Protein AF-A0A5N5DJD6-F1 (afdb_monomer_lite)

Sequence (340 aa):
MPELGHIVDSFKDPPRSSLAEVLKQRIPKPGERWTKRELQPRLESATAEGLSPGECRIIQYRTLLADLVQYNHTVKATDQPASGGMAEEDDKRWLLASLSDRWIRKLETTAGQELQRQKEDDAKEQHRRIMSGQLWSEAEWEMIRAKNHKIERAANKKMWQECKVMTLEDWKKLSGFDYTNKIQDLLDLQAFHDIQKAELNARTDTVQALVSEATCRTESLAEAANSRLDVLENQTETTESLLDLSEESMLRVHTRVRRLMATDVKDESARDEEMRRRLQHPKALDYMFEGKTELEAARAVVNSTRRFVENIEEDLEKMIVATVDTISALKDARLALDFQ

Foldseek 3Di:
DDPPPPPPPPPPDDPPDDLVNVLVVPDDDPPDDDDPVRLVVVLVVLVDDDDDDDDSVVVSVSVVVSSVVVVVVNVVVVPDDDPDPPPPVVVVVVVVVVVVVLVVLLCVDPLNVVLVVVVVVVVVVCVVCVVVVNDDDPVRVVVVVVVNVVSVVVSVVRSVVRSVVVVVVVVVVVVPDDCVVVVVVVVVVVVVVVVVVVVVVVVVVVLVVLVVVLVVLVVVLVVVVVVVVVVVVVVVVVLVVLVVLLVVLVVLLVVLVCQLQVVVDPDPVVSVVVNVVCCPPPCNVVSVVSNVVSVVSSVVSVVVVVVVVVVNVVVVVVSVVSVVVSVVSVVVSVVVVVVD

Structure (mmCIF, N/CA/C/O backbone):
data_AF-A0A5N5DJD6-F1
#
_entry.id   AF-A0A5N5DJD6-F1
#
loop_
_atom_site.group_PDB
_atom_site.id
_atom_site.type_symbol
_atom_site.label_atom_id
_atom_site.label_alt_id
_atom_site.label_comp_id
_atom_site.label_asym_id
_atom_site.label_entity_id
_atom_site.label_seq_id
_atom_site.pdbx_PDB_ins_code
_atom_site.Cartn_x
_atom_site.Cartn_y
_atom_site.Cartn_z
_atom_site.occupancy
_atom_site.B_iso_or_equiv
_atom_site.auth_seq_id
_atom_site.auth_comp_id
_atom_site.auth_asym_id
_atom_site.auth_atom_id
_atom_site.pdbx_PDB_model_num
ATOM 1 N N . MET A 1 1 ? 30.660 -6.739 8.581 1.00 35.28 1 MET A N 1
ATOM 2 C CA . MET A 1 1 ? 29.648 -6.221 9.517 1.00 35.28 1 MET A CA 1
ATOM 3 C C . MET A 1 1 ? 29.235 -7.336 10.469 1.00 35.28 1 MET A C 1
ATOM 5 O O . MET A 1 1 ? 28.430 -8.172 10.080 1.00 35.28 1 MET A O 1
ATOM 9 N N . PRO A 1 2 ? 29.854 -7.434 11.654 1.00 34.19 2 PRO A N 1
ATOM 10 C CA . PRO A 1 2 ? 29.261 -8.113 12.800 1.00 34.19 2 PRO A CA 1
ATOM 11 C C . PRO A 1 2 ? 28.318 -7.135 13.534 1.00 34.19 2 PRO A C 1
ATOM 13 O O . PRO A 1 2 ? 28.353 -5.948 13.237 1.00 34.19 2 PRO A O 1
ATOM 16 N N . GLU A 1 3 ? 27.530 -7.630 14.492 1.00 32.84 3 GLU A N 1
ATOM 17 C CA . GLU A 1 3 ? 26.557 -6.902 15.346 1.00 32.84 3 GLU A CA 1
ATOM 18 C C . GLU A 1 3 ? 25.068 -7.030 14.968 1.00 32.84 3 GLU A C 1
ATOM 20 O O . GLU A 1 3 ? 24.322 -6.064 14.895 1.00 32.84 3 GLU A O 1
ATOM 25 N N . LEU A 1 4 ? 24.596 -8.275 14.844 1.00 37.28 4 LEU A N 1
ATOM 26 C CA . LEU A 1 4 ? 23.186 -8.636 15.094 1.00 37.28 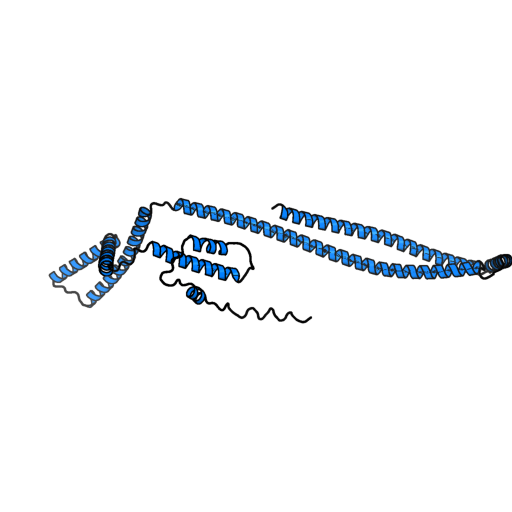4 LEU A CA 1
ATOM 27 C C . LEU A 1 4 ? 23.042 -9.664 16.239 1.00 37.28 4 LEU A C 1
ATOM 29 O O . LEU A 1 4 ? 22.026 -10.338 16.366 1.00 37.28 4 LEU A O 1
ATOM 33 N N . GLY A 1 5 ? 24.060 -9.781 17.100 1.00 31.55 5 GLY A N 1
ATOM 34 C CA . GLY A 1 5 ? 24.090 -10.737 18.217 1.00 31.55 5 GLY A CA 1
ATOM 35 C C . GLY A 1 5 ? 23.517 -10.233 19.548 1.00 31.55 5 GLY A C 1
ATOM 36 O O . GLY A 1 5 ? 23.412 -11.020 20.479 1.00 31.55 5 GLY A O 1
ATOM 37 N N . HIS A 1 6 ? 23.141 -8.954 19.673 1.00 32.72 6 HIS A N 1
ATOM 38 C CA . HIS A 1 6 ? 22.817 -8.351 20.979 1.00 32.72 6 HIS A CA 1
ATOM 39 C C . HIS A 1 6 ? 21.324 -8.247 21.333 1.00 32.72 6 HIS A C 1
ATOM 41 O O . HIS A 1 6 ? 21.006 -7.785 22.424 1.00 32.72 6 HIS A O 1
ATOM 47 N N . ILE A 1 7 ? 20.401 -8.696 20.476 1.00 37.56 7 ILE A N 1
ATOM 48 C CA . ILE A 1 7 ? 18.952 -8.496 20.710 1.00 37.56 7 ILE A CA 1
ATOM 49 C C . ILE A 1 7 ? 18.265 -9.729 21.332 1.00 37.56 7 ILE A C 1
ATOM 51 O O . ILE A 1 7 ? 17.160 -9.626 21.857 1.00 37.56 7 ILE A O 1
ATOM 55 N N . VAL A 1 8 ? 18.915 -10.897 21.358 1.00 36.03 8 VAL A N 1
ATOM 56 C CA . VAL A 1 8 ? 18.271 -12.136 21.844 1.00 36.03 8 VAL A CA 1
ATOM 57 C C . VAL A 1 8 ? 18.483 -12.389 23.348 1.00 36.03 8 VAL A C 1
ATOM 59 O O . VAL A 1 8 ? 17.703 -13.121 23.953 1.00 36.03 8 VAL A O 1
ATOM 62 N N . ASP A 1 9 ? 19.442 -11.721 23.996 1.00 30.42 9 ASP A N 1
ATOM 63 C CA . ASP A 1 9 ? 19.705 -11.903 25.436 1.00 30.42 9 ASP A CA 1
ATOM 64 C C . ASP A 1 9 ? 18.982 -10.900 26.357 1.00 30.42 9 ASP A C 1
ATOM 66 O O . ASP A 1 9 ? 19.016 -11.045 27.578 1.00 30.42 9 ASP A O 1
ATOM 70 N N . SER A 1 10 ? 18.255 -9.916 25.815 1.00 34.31 10 SER A N 1
ATOM 71 C CA . SER A 1 10 ? 17.593 -8.871 26.619 1.00 34.31 10 SER A CA 1
ATOM 72 C C . SER A 1 10 ? 16.272 -9.302 27.278 1.00 34.31 10 SER A C 1
ATOM 74 O O . SER A 1 10 ? 15.720 -8.548 28.072 1.00 34.31 10 SER A O 1
ATOM 76 N N . PHE A 1 11 ? 15.753 -10.501 26.987 1.00 34.94 11 PHE A N 1
ATOM 77 C CA . PHE A 1 11 ? 14.439 -10.964 27.470 1.00 34.94 11 PHE A CA 1
ATOM 78 C C . PHE A 1 11 ? 14.486 -11.943 28.657 1.00 34.94 11 PHE A C 1
ATOM 80 O O . PHE A 1 11 ? 13.460 -12.529 29.007 1.00 34.94 11 PHE A O 1
ATOM 87 N N . LYS A 1 12 ? 15.648 -12.147 29.294 1.00 33.59 12 LYS A N 1
ATOM 88 C CA . LYS A 1 12 ? 15.784 -13.107 30.409 1.00 33.59 12 LYS A CA 1
ATOM 89 C C . LYS A 1 12 ? 15.805 -12.516 31.816 1.00 33.59 12 LYS A C 1
ATOM 91 O O . LYS A 1 12 ? 15.782 -13.296 32.765 1.00 33.59 12 LYS A O 1
ATOM 96 N N . ASP A 1 13 ? 15.750 -11.198 31.972 1.00 35.97 13 ASP A N 1
ATOM 97 C CA . ASP A 1 13 ? 15.653 -10.591 33.298 1.00 35.97 13 ASP A CA 1
ATOM 98 C C . ASP A 1 13 ? 14.222 -10.093 33.572 1.00 35.97 13 ASP A C 1
ATOM 100 O O . ASP A 1 13 ? 13.772 -9.135 32.943 1.00 35.97 13 ASP A O 1
ATOM 104 N N . PRO A 1 14 ? 13.469 -10.704 34.511 1.00 41.03 14 PRO A N 1
ATOM 105 C CA . PRO A 1 14 ? 12.225 -10.111 34.983 1.00 41.03 14 PRO A CA 1
ATOM 106 C C . PRO A 1 14 ? 12.526 -8.763 35.665 1.00 41.03 14 PRO A C 1
ATOM 108 O O . PRO A 1 14 ? 13.571 -8.622 36.310 1.00 41.03 14 PRO A O 1
ATOM 111 N N . PRO A 1 15 ? 11.619 -7.768 35.587 1.00 45.12 15 PRO A N 1
ATOM 112 C CA . PRO A 1 15 ? 11.834 -6.480 36.234 1.00 45.12 15 PRO A CA 1
ATOM 113 C C . PRO A 1 15 ? 12.025 -6.697 37.740 1.00 45.12 15 PRO A C 1
ATOM 115 O O . PRO A 1 15 ? 11.137 -7.199 38.429 1.00 45.12 15 PRO A O 1
ATOM 118 N N . ARG A 1 16 ? 13.211 -6.323 38.236 1.00 45.69 16 ARG A N 1
ATOM 119 C CA . ARG A 1 16 ? 13.727 -6.561 39.599 1.00 45.69 16 ARG A CA 1
ATOM 120 C C . ARG A 1 16 ? 12.981 -5.836 40.730 1.00 45.69 16 ARG A C 1
ATOM 122 O O . ARG A 1 16 ? 13.518 -5.726 41.824 1.00 45.69 16 ARG A O 1
ATOM 129 N N . SER A 1 17 ? 11.770 -5.337 40.508 1.00 47.47 17 SER A N 1
ATOM 130 C CA . SER A 1 17 ? 10.952 -4.761 41.575 1.00 47.47 17 SER A CA 1
ATOM 131 C C . SER A 1 17 ? 9.607 -5.470 41.645 1.00 47.47 17 SER A C 1
ATOM 133 O O . SER A 1 17 ? 8.708 -5.304 40.814 1.00 47.47 17 SER A O 1
ATOM 135 N N . SER A 1 18 ? 9.471 -6.308 42.670 1.00 48.09 18 SER A N 1
ATOM 136 C CA . SER A 1 18 ? 8.186 -6.914 43.000 1.00 48.09 18 SER A CA 1
ATOM 137 C C . SER A 1 18 ? 7.188 -5.808 43.376 1.00 48.09 18 SER A C 1
ATOM 139 O O . SER A 1 18 ? 7.557 -4.798 43.975 1.00 48.09 18 SER A O 1
ATOM 141 N N . LEU A 1 19 ? 5.898 -5.988 43.062 1.00 43.69 19 LEU A N 1
ATOM 142 C CA . LEU A 1 19 ? 4.824 -5.068 43.485 1.00 43.69 19 LEU A CA 1
ATOM 143 C C . LEU A 1 19 ? 4.910 -4.762 44.996 1.00 43.69 19 LEU A C 1
ATOM 145 O O . LEU A 1 19 ? 4.648 -3.646 45.435 1.00 43.69 19 LEU A O 1
ATOM 149 N N . ALA A 1 20 ? 5.343 -5.751 45.779 1.00 46.62 20 ALA A N 1
ATOM 150 C CA . ALA A 1 20 ? 5.558 -5.640 47.212 1.00 46.62 20 ALA A CA 1
ATOM 151 C C . ALA A 1 20 ? 6.674 -4.648 47.598 1.00 46.62 20 ALA A C 1
ATOM 153 O O . ALA A 1 20 ? 6.562 -3.999 48.634 1.00 46.62 20 ALA A O 1
ATOM 154 N N . GLU A 1 21 ? 7.730 -4.493 46.797 1.00 48.91 21 GLU A N 1
ATOM 155 C CA . GLU A 1 21 ? 8.816 -3.532 47.057 1.00 48.91 21 GLU A CA 1
ATOM 156 C C . GLU A 1 21 ? 8.424 -2.099 46.707 1.00 48.91 21 GLU A C 1
ATOM 158 O O . GLU A 1 21 ? 8.717 -1.185 47.478 1.00 48.91 21 GLU A O 1
ATOM 163 N N . VAL A 1 22 ? 7.699 -1.904 45.601 1.00 50.16 22 VAL A N 1
ATOM 164 C CA . VAL A 1 22 ? 7.165 -0.585 45.218 1.00 50.16 22 VAL A CA 1
ATOM 165 C C . VAL A 1 22 ? 6.157 -0.094 46.258 1.00 50.16 22 VAL A C 1
ATOM 167 O O . VAL A 1 22 ? 6.205 1.066 46.666 1.00 50.16 22 VAL A O 1
ATOM 170 N N . LEU A 1 23 ? 5.296 -0.993 46.752 1.00 44.34 23 LEU A N 1
ATOM 171 C CA . LEU A 1 23 ? 4.365 -0.687 47.836 1.00 44.34 23 LEU A CA 1
ATOM 172 C C . LEU A 1 23 ? 5.108 -0.361 49.135 1.00 44.34 23 LEU A C 1
ATOM 174 O O . LEU A 1 23 ? 4.775 0.637 49.759 1.00 44.34 23 LEU A O 1
ATOM 178 N N . LYS A 1 24 ? 6.149 -1.122 49.510 1.00 52.72 24 LYS A N 1
ATOM 179 C CA . LYS A 1 24 ? 6.947 -0.882 50.731 1.00 52.72 24 LYS A CA 1
ATOM 180 C C . LYS A 1 24 ? 7.684 0.459 50.743 1.00 52.72 24 LYS A C 1
ATOM 182 O O . LYS A 1 24 ? 7.787 1.063 51.805 1.00 52.72 24 LYS A O 1
ATOM 187 N N . GLN A 1 25 ? 8.188 0.928 49.601 1.00 51.72 25 GLN A N 1
ATOM 188 C CA . GLN A 1 25 ? 8.908 2.208 49.515 1.00 51.72 25 GLN A CA 1
ATOM 189 C C . GLN A 1 25 ? 7.990 3.436 49.582 1.00 51.72 25 GLN A C 1
ATOM 191 O O . GLN A 1 25 ? 8.471 4.534 49.855 1.00 51.72 25 GLN A O 1
ATOM 196 N N . ARG A 1 26 ? 6.686 3.267 49.330 1.00 47.81 26 ARG A N 1
ATOM 197 C CA . ARG A 1 26 ? 5.706 4.363 49.273 1.00 47.81 26 ARG A CA 1
ATOM 198 C C . ARG A 1 26 ? 4.619 4.292 50.349 1.00 47.81 26 ARG A C 1
ATOM 200 O O . ARG A 1 26 ? 3.708 5.117 50.329 1.00 47.81 26 ARG A O 1
ATOM 207 N N . ILE A 1 27 ? 4.725 3.362 51.308 1.00 44.12 27 ILE A N 1
ATOM 208 C CA . ILE A 1 27 ? 3.881 3.374 52.512 1.00 44.12 27 ILE A CA 1
ATOM 209 C C . ILE A 1 27 ? 4.168 4.686 53.257 1.00 44.12 27 ILE A C 1
ATOM 211 O O . ILE A 1 27 ? 5.317 4.905 53.650 1.00 44.12 27 ILE A O 1
ATOM 215 N N . PRO A 1 28 ? 3.171 5.563 53.457 1.00 39.91 28 PRO A N 1
ATOM 216 C CA . PRO A 1 28 ? 3.385 6.795 54.196 1.00 39.91 28 PRO A CA 1
ATOM 217 C C . PRO A 1 28 ? 3.788 6.456 55.631 1.00 39.91 28 PRO A C 1
ATOM 219 O O . PRO A 1 28 ? 3.229 5.544 56.253 1.00 39.91 28 PRO A O 1
ATOM 222 N N . LYS A 1 29 ? 4.761 7.191 56.177 1.00 48.03 29 LYS A N 1
ATOM 223 C CA . LYS A 1 29 ? 5.051 7.090 57.610 1.00 48.03 29 LYS A CA 1
ATOM 224 C C . LYS A 1 29 ? 3.814 7.565 58.386 1.00 48.03 29 LYS A C 1
ATOM 226 O O . LYS A 1 29 ? 3.134 8.487 57.924 1.00 48.03 29 LYS A O 1
ATOM 231 N N . PRO A 1 30 ? 3.500 6.969 59.552 1.00 35.75 30 PRO A N 1
ATOM 232 C CA . PRO A 1 30 ? 2.353 7.390 60.350 1.00 35.75 30 PRO A CA 1
ATOM 233 C C . PRO A 1 30 ? 2.409 8.905 60.610 1.00 35.75 30 PRO A C 1
ATOM 235 O O . PRO A 1 30 ? 3.338 9.379 61.259 1.00 35.75 30 PRO A O 1
ATOM 238 N N . GLY A 1 31 ? 1.446 9.662 60.069 1.00 43.28 31 GLY A N 1
ATOM 239 C CA . GLY A 1 31 ? 1.336 11.117 60.252 1.00 43.28 31 GLY A CA 1
ATOM 240 C C . GLY A 1 31 ? 1.534 11.990 59.004 1.00 43.28 31 GLY A C 1
ATOM 241 O O . GLY A 1 31 ? 1.206 13.173 59.064 1.00 43.28 31 GLY A O 1
ATOM 242 N N . GLU A 1 32 ? 1.991 11.456 57.866 1.00 44.84 32 GLU A N 1
ATOM 243 C CA . GLU A 1 32 ? 2.077 12.238 56.620 1.00 44.84 32 GLU A CA 1
ATOM 244 C C . GLU A 1 32 ? 0.693 12.420 55.975 1.00 44.84 32 GLU A C 1
ATOM 246 O O . GLU A 1 32 ? 0.102 11.486 55.432 1.00 44.84 32 GLU A O 1
ATOM 251 N N . ARG A 1 33 ? 0.165 13.649 56.032 1.00 46.72 33 ARG A N 1
ATOM 252 C CA . ARG A 1 33 ? -1.071 14.054 55.349 1.00 46.72 33 ARG A CA 1
ATOM 253 C C . ARG A 1 33 ? -0.722 14.690 54.012 1.00 46.72 33 ARG A C 1
ATOM 255 O O . ARG A 1 33 ? -0.068 15.723 53.985 1.00 46.72 33 ARG A O 1
ATOM 262 N N . TRP A 1 34 ? -1.202 14.091 52.931 1.00 44.91 34 TRP A N 1
ATOM 263 C CA . TRP A 1 34 ? -1.074 14.642 51.587 1.00 44.91 34 TRP A CA 1
ATOM 264 C C . TRP A 1 34 ? -2.354 15.406 51.260 1.00 44.91 34 TRP A C 1
ATOM 266 O O . TRP A 1 34 ? -3.461 14.896 51.451 1.00 44.91 34 TRP A O 1
ATOM 276 N N . THR A 1 35 ? -2.226 16.646 50.806 1.00 48.47 35 THR A N 1
ATOM 277 C CA . THR A 1 35 ? -3.380 17.472 50.442 1.00 48.47 35 THR A CA 1
ATOM 278 C C . THR A 1 35 ? -3.825 17.177 49.009 1.00 48.47 35 THR A C 1
ATOM 280 O O . THR A 1 35 ? -3.029 16.805 48.149 1.00 48.47 35 THR A O 1
ATOM 283 N N . LYS A 1 36 ? -5.115 17.388 48.705 1.00 41.19 36 LYS A N 1
ATOM 284 C CA . LYS A 1 36 ? -5.680 17.208 47.349 1.00 41.19 36 LYS A CA 1
ATOM 285 C C . LYS A 1 36 ? -4.881 17.956 46.263 1.00 41.19 36 LYS A C 1
ATOM 287 O O . LYS A 1 36 ? -4.787 17.480 45.138 1.00 41.19 36 LYS A O 1
ATOM 292 N N . ARG A 1 37 ? -4.264 19.091 46.618 1.00 45.28 37 ARG A N 1
ATOM 293 C CA . ARG A 1 37 ? -3.425 19.909 45.726 1.00 45.28 37 ARG A CA 1
ATOM 294 C C . ARG A 1 37 ? -2.080 19.263 45.370 1.00 45.28 37 ARG A C 1
ATOM 296 O O . ARG A 1 37 ? -1.524 19.598 44.334 1.00 45.28 37 ARG A O 1
ATOM 303 N N . GLU A 1 38 ? -1.573 18.345 46.190 1.00 50.84 38 GLU A N 1
ATOM 304 C CA . GLU A 1 38 ? -0.295 17.649 45.962 1.00 50.84 38 GLU A CA 1
ATOM 305 C C . GLU A 1 38 ? -0.469 16.357 45.148 1.00 50.84 38 GLU A C 1
ATOM 307 O O . GLU A 1 38 ? 0.439 15.949 44.424 1.00 50.84 38 GLU A O 1
ATOM 312 N N . LEU A 1 39 ? -1.642 15.719 45.247 1.00 47.09 39 LEU A N 1
ATOM 313 C CA . LEU A 1 39 ? -1.962 14.451 44.577 1.00 47.09 39 LEU A CA 1
ATOM 314 C C . LEU A 1 39 ? -2.482 14.632 43.147 1.00 47.09 39 LEU A C 1
ATOM 316 O O . LEU A 1 39 ? -2.181 13.821 42.273 1.00 47.09 39 LEU A O 1
ATOM 320 N N . GLN A 1 40 ? -3.243 15.697 42.896 1.00 44.38 40 GLN A N 1
ATOM 321 C CA . GLN A 1 40 ? -3.910 15.910 41.613 1.00 44.38 40 GLN A CA 1
ATOM 322 C C . GLN A 1 40 ? -2.946 16.035 40.409 1.00 44.38 40 GLN A C 1
ATOM 324 O O . GLN A 1 40 ? -3.149 15.308 39.436 1.00 44.38 40 GLN A O 1
ATOM 329 N N . PRO A 1 41 ? -1.826 16.783 40.489 1.00 47.34 41 PRO A N 1
ATOM 330 C CA . PRO A 1 41 ? -0.872 16.874 39.378 1.00 47.34 41 PRO A CA 1
ATOM 331 C C . PRO A 1 41 ? -0.177 15.543 39.047 1.00 47.34 41 PRO A C 1
ATOM 333 O O . PRO A 1 41 ? 0.291 15.348 37.930 1.00 47.34 41 PRO A O 1
ATOM 336 N N . ARG A 1 42 ? -0.090 14.616 40.013 1.00 47.59 42 ARG A N 1
ATOM 337 C CA . ARG A 1 42 ? 0.591 13.318 39.851 1.00 47.59 42 ARG A CA 1
ATOM 338 C C . ARG A 1 42 ? -0.296 12.258 39.196 1.00 47.59 42 ARG A C 1
ATOM 340 O O . ARG A 1 42 ? 0.204 11.419 38.451 1.00 47.59 42 ARG A O 1
ATOM 347 N N . LEU A 1 43 ? -1.605 12.328 39.437 1.00 46.34 43 LEU A N 1
ATOM 348 C CA . LEU A 1 43 ? -2.611 11.535 38.721 1.00 46.34 43 LEU A CA 1
ATOM 349 C C . LEU A 1 43 ? -2.770 12.028 37.273 1.00 46.34 43 LEU A C 1
ATOM 351 O O . LEU A 1 43 ? -2.878 11.226 36.346 1.00 46.34 43 LEU A O 1
ATOM 355 N N . GLU A 1 44 ? -2.707 13.344 37.073 1.00 43.91 44 GLU A N 1
ATOM 356 C CA . GLU A 1 44 ? -2.742 13.976 35.749 1.00 43.91 44 GLU A CA 1
ATOM 357 C C . GLU A 1 44 ? -1.455 13.678 34.948 1.00 43.91 44 GLU A C 1
ATOM 359 O O . GLU A 1 44 ? -1.521 13.364 33.762 1.00 43.91 44 GLU A O 1
ATOM 364 N N . SER A 1 45 ? -0.276 13.621 35.585 1.00 44.06 45 SER A N 1
ATOM 365 C CA . SER A 1 45 ? 0.969 13.232 34.895 1.00 44.06 45 SER A CA 1
ATOM 366 C C . SER A 1 45 ? 1.035 11.753 34.491 1.00 44.06 45 SER A C 1
ATOM 368 O O . SER A 1 45 ? 1.838 11.393 33.637 1.00 44.06 45 SER A O 1
ATOM 370 N N . ALA A 1 46 ? 0.220 10.883 35.099 1.00 43.00 46 ALA A N 1
ATOM 371 C CA . ALA A 1 46 ? 0.109 9.471 34.714 1.00 43.00 46 ALA A CA 1
ATOM 372 C C . ALA A 1 46 ? -0.805 9.250 33.493 1.00 43.00 46 ALA A C 1
ATOM 374 O O . ALA A 1 46 ? -0.832 8.152 32.941 1.00 43.00 46 ALA A O 1
ATOM 375 N N . THR A 1 47 ? -1.554 10.281 33.090 1.00 42.44 47 THR A N 1
ATOM 376 C CA . THR A 1 47 ? -2.502 10.254 31.967 1.00 42.44 47 THR A CA 1
ATOM 377 C C . THR A 1 47 ? -2.052 11.110 30.779 1.00 42.44 47 THR A C 1
ATOM 379 O O . THR A 1 47 ? -2.604 10.955 29.694 1.00 42.44 47 THR A O 1
ATOM 382 N N . ALA A 1 48 ? -1.028 11.956 30.944 1.00 41.03 48 ALA A N 1
ATOM 383 C CA . ALA A 1 48 ? -0.475 12.769 29.865 1.00 41.03 48 ALA A CA 1
ATOM 384 C C . ALA A 1 48 ? 0.411 11.949 28.905 1.00 41.03 48 ALA A C 1
ATOM 386 O O . ALA A 1 48 ? 1.322 11.224 29.307 1.00 41.03 48 ALA A O 1
ATOM 387 N N . GLU A 1 49 ? 0.099 12.087 27.621 1.00 45.38 49 GLU A N 1
ATOM 388 C CA . GLU A 1 49 ? 0.649 11.377 26.472 1.00 45.38 49 GLU A CA 1
ATOM 389 C C . GLU A 1 49 ? 2.154 11.606 26.268 1.00 45.38 49 GLU A C 1
ATOM 391 O O . GLU A 1 49 ? 2.646 12.733 26.284 1.00 45.38 49 GLU A O 1
ATOM 396 N N . GLY A 1 50 ? 2.873 10.513 25.993 1.00 45.88 50 GLY A N 1
ATOM 397 C CA . GLY A 1 50 ? 4.232 10.541 25.453 1.00 45.88 50 GLY A CA 1
ATOM 398 C C . GLY A 1 50 ? 5.193 9.599 26.173 1.00 45.88 50 GLY A C 1
ATOM 399 O O . GLY A 1 50 ? 5.773 9.997 27.176 1.00 45.88 50 GLY A O 1
ATOM 400 N N . LEU A 1 51 ? 5.361 8.373 25.640 1.00 39.34 51 LEU A N 1
ATOM 401 C CA . LEU A 1 51 ? 6.577 7.516 25.585 1.00 39.34 51 LEU A CA 1
ATOM 402 C C . LEU A 1 51 ? 6.228 6.000 25.467 1.00 39.34 51 LEU A C 1
ATOM 404 O O . LEU A 1 51 ? 5.104 5.582 25.726 1.00 39.34 51 LEU A O 1
ATOM 408 N N . SER A 1 52 ? 7.198 5.210 24.982 1.00 47.84 52 SER A N 1
ATOM 409 C CA . SER A 1 52 ? 7.137 3.901 24.275 1.00 47.84 52 SER A CA 1
ATOM 410 C C . SER A 1 52 ? 6.375 2.702 24.926 1.00 47.84 52 SER A C 1
ATOM 412 O O . SER A 1 52 ? 6.119 2.691 26.131 1.00 47.84 52 SER A O 1
ATOM 414 N N . PRO A 1 53 ? 5.986 1.651 24.145 1.00 50.59 53 PRO A N 1
ATOM 415 C CA . PRO A 1 53 ? 4.696 0.954 24.343 1.00 50.59 53 PRO A CA 1
ATOM 416 C C . PRO A 1 53 ? 4.580 -0.198 25.365 1.00 50.59 53 PRO A C 1
ATOM 418 O O . PRO A 1 53 ? 3.453 -0.594 25.651 1.00 50.59 53 PRO A O 1
ATOM 421 N N . GLY A 1 54 ? 5.653 -0.786 25.903 1.00 46.50 54 GLY A N 1
ATOM 422 C CA . GLY A 1 54 ? 5.549 -2.082 26.615 1.00 46.50 54 GLY A CA 1
ATOM 423 C C . GLY A 1 54 ? 5.633 -2.013 28.142 1.00 46.50 54 GLY A C 1
ATOM 424 O O . GLY A 1 54 ? 4.712 -2.397 28.861 1.00 46.50 54 GLY A O 1
ATOM 425 N N . GLU A 1 55 ? 6.755 -1.514 28.655 1.00 45.00 55 GLU A N 1
ATOM 426 C CA . GLU A 1 55 ? 7.102 -1.611 30.081 1.00 45.00 55 GLU A CA 1
ATOM 427 C C . GLU A 1 55 ? 6.583 -0.422 30.905 1.00 45.00 55 GLU A C 1
ATOM 429 O O . GLU A 1 55 ? 6.283 -0.561 32.094 1.00 45.00 55 GLU A O 1
ATOM 434 N N . CYS A 1 56 ? 6.372 0.733 30.262 1.00 49.19 56 CYS A N 1
ATOM 435 C CA . CYS A 1 56 ? 5.896 1.950 30.922 1.00 49.19 56 CYS A CA 1
ATOM 436 C C . CYS A 1 56 ? 4.437 1.832 31.397 1.00 49.19 56 CYS A C 1
ATOM 438 O O . CYS A 1 56 ? 4.116 2.250 32.509 1.00 49.19 56 CYS A O 1
ATOM 440 N N . ARG A 1 57 ? 3.562 1.167 30.624 1.00 49.84 57 ARG A N 1
ATOM 441 C CA . ARG A 1 57 ? 2.133 1.020 30.966 1.00 49.84 57 ARG A CA 1
ATOM 442 C C . ARG A 1 57 ? 1.904 0.161 32.206 1.00 49.84 57 ARG A C 1
ATOM 444 O O . ARG A 1 57 ? 1.034 0.470 33.013 1.00 49.84 57 ARG A O 1
ATOM 451 N N . ILE A 1 58 ? 2.697 -0.895 32.398 1.00 47.72 58 ILE A N 1
ATOM 452 C CA . ILE A 1 58 ? 2.584 -1.772 33.575 1.00 47.72 58 ILE A CA 1
ATOM 453 C C . ILE A 1 58 ? 3.036 -1.028 34.835 1.00 47.72 58 ILE A C 1
ATOM 455 O O . ILE A 1 58 ? 2.395 -1.141 35.880 1.00 47.72 58 ILE A O 1
ATOM 459 N N . ILE A 1 59 ? 4.109 -0.237 34.746 1.00 53.44 59 ILE A N 1
ATOM 460 C CA . ILE A 1 59 ? 4.597 0.582 35.862 1.00 53.44 59 ILE A CA 1
ATOM 461 C C . ILE A 1 59 ? 3.589 1.691 36.188 1.00 53.44 59 ILE A C 1
ATOM 463 O O . ILE A 1 59 ? 3.269 1.890 37.359 1.00 53.44 59 ILE A O 1
ATOM 467 N N . GLN A 1 60 ? 3.019 2.353 35.181 1.00 55.47 60 GLN A N 1
ATOM 468 C CA . GLN A 1 60 ? 1.996 3.387 35.363 1.00 55.47 60 GLN A CA 1
ATOM 469 C C . GLN A 1 60 ? 0.695 2.823 35.939 1.00 55.47 60 GLN A C 1
ATOM 471 O O . GLN A 1 60 ? 0.161 3.393 36.882 1.00 55.47 60 GLN A O 1
ATOM 476 N N . TYR A 1 61 ? 0.232 1.659 35.478 1.00 49.78 61 TYR A N 1
ATOM 477 C CA . TYR A 1 61 ? -0.953 0.999 36.033 1.00 49.78 61 TYR A CA 1
ATOM 478 C C . TYR A 1 61 ? -0.739 0.554 37.487 1.00 49.78 61 TYR A C 1
ATOM 480 O O . TYR A 1 61 ? -1.612 0.726 38.335 1.00 49.78 61 TYR A O 1
ATOM 488 N N . ARG A 1 62 ? 0.457 0.042 37.813 1.00 53.81 62 ARG A N 1
ATOM 489 C CA . ARG A 1 62 ? 0.848 -0.269 39.200 1.00 53.81 62 ARG A CA 1
ATOM 490 C C . ARG A 1 62 ? 0.932 0.984 40.070 1.00 53.81 62 ARG A C 1
ATOM 492 O O . ARG A 1 62 ? 0.557 0.926 41.236 1.00 53.81 62 ARG A O 1
ATOM 499 N N . THR A 1 63 ? 1.390 2.099 39.504 1.00 56.81 63 THR A N 1
ATOM 500 C CA . THR A 1 63 ? 1.467 3.393 40.196 1.00 56.81 63 THR A CA 1
ATOM 501 C C . THR A 1 63 ? 0.068 3.950 40.449 1.00 56.81 63 THR A C 1
ATOM 503 O O . THR A 1 63 ? -0.239 4.303 41.578 1.00 56.81 63 THR A O 1
ATOM 506 N N . LEU A 1 64 ? -0.822 3.894 39.456 1.00 53.72 64 LEU A N 1
ATOM 507 C CA . LEU A 1 64 ? -2.222 4.297 39.580 1.00 53.72 64 LEU A CA 1
ATOM 508 C C . LEU A 1 64 ? -2.967 3.459 40.631 1.00 53.72 64 LEU A C 1
ATOM 510 O O . LEU A 1 64 ? -3.713 4.002 41.439 1.00 53.72 64 LEU A O 1
ATOM 514 N N . LEU A 1 65 ? -2.753 2.138 40.653 1.00 50.00 65 LEU A N 1
ATOM 515 C CA . LEU A 1 65 ? -3.326 1.252 41.670 1.00 50.00 65 LEU A CA 1
ATOM 516 C C . LEU A 1 65 ? -2.788 1.554 43.073 1.00 50.00 65 LEU A C 1
ATOM 518 O O . LEU A 1 65 ? -3.565 1.549 44.026 1.00 50.00 65 LEU A O 1
ATOM 522 N N . ALA A 1 66 ? -1.488 1.830 43.210 1.00 56.31 66 ALA A N 1
ATOM 523 C CA . ALA A 1 66 ? -0.903 2.240 44.485 1.00 56.31 66 ALA A CA 1
ATOM 524 C C . ALA A 1 66 ? -1.498 3.576 44.958 1.00 56.31 66 ALA A C 1
ATOM 526 O O . ALA A 1 66 ? -1.936 3.669 46.103 1.00 56.31 66 ALA A O 1
ATOM 527 N N . ASP A 1 67 ? -1.617 4.555 44.060 1.00 55.38 67 ASP A N 1
ATOM 528 C CA . ASP A 1 67 ? -2.185 5.870 44.352 1.00 55.38 67 ASP A CA 1
ATOM 529 C C . ASP A 1 67 ? -3.690 5.781 44.689 1.00 55.38 67 ASP A C 1
ATOM 531 O O . ASP A 1 67 ? -4.151 6.449 45.612 1.00 55.38 67 ASP A O 1
ATOM 535 N N . LEU A 1 68 ? -4.458 4.899 44.033 1.00 51.59 68 LEU A N 1
ATOM 536 C CA . LEU A 1 68 ? -5.873 4.621 44.341 1.00 51.59 68 LEU A CA 1
ATOM 537 C C . LEU A 1 68 ? -6.061 3.932 45.696 1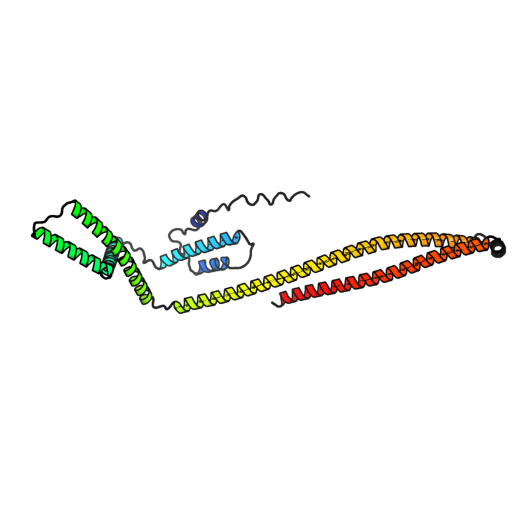.00 51.59 68 LEU A C 1
ATOM 539 O O . LEU A 1 68 ? -6.970 4.279 46.453 1.00 51.59 68 LEU A O 1
ATOM 543 N N . VAL A 1 69 ? -5.219 2.948 46.019 1.00 54.28 69 VAL A N 1
ATOM 544 C CA . VAL A 1 69 ? -5.234 2.282 47.330 1.00 54.28 69 VAL A CA 1
ATOM 545 C C . VAL A 1 69 ? -4.851 3.280 48.426 1.00 54.28 69 VAL A C 1
ATOM 547 O O . VAL A 1 69 ? -5.495 3.321 49.474 1.00 54.28 69 VAL A O 1
ATOM 550 N N . GLN A 1 70 ? -3.867 4.141 48.166 1.00 53.97 70 GLN A N 1
ATOM 551 C CA . GLN A 1 70 ? -3.404 5.168 49.095 1.00 53.97 70 GLN A CA 1
ATOM 552 C C . GLN A 1 70 ? -4.435 6.289 49.286 1.00 53.97 70 GLN A C 1
ATOM 554 O O . GLN A 1 70 ? -4.679 6.692 50.421 1.00 53.97 70 GLN A O 1
ATOM 559 N N . TYR A 1 71 ? -5.114 6.722 48.222 1.00 52.59 71 TYR A N 1
ATOM 560 C CA . TYR A 1 71 ? -6.250 7.646 48.285 1.00 52.59 71 TYR A CA 1
ATOM 561 C C . TYR A 1 71 ? -7.425 7.053 49.072 1.00 52.59 71 TYR A C 1
ATOM 563 O O . TYR A 1 71 ? -7.973 7.702 49.956 1.00 52.59 71 TYR A O 1
ATOM 571 N N . ASN A 1 72 ? -7.776 5.785 48.838 1.00 50.78 72 ASN A N 1
ATOM 572 C CA . ASN A 1 72 ? -8.820 5.115 49.616 1.00 50.78 72 ASN A CA 1
ATOM 573 C C . ASN A 1 72 ? -8.455 4.987 51.102 1.00 50.78 72 ASN A C 1
ATOM 575 O O . ASN A 1 72 ? -9.342 5.050 51.953 1.00 50.78 72 ASN A O 1
ATOM 579 N N . HIS A 1 73 ? -7.169 4.838 51.433 1.00 48.84 73 HIS A N 1
ATOM 580 C CA . HIS A 1 73 ? -6.699 4.845 52.818 1.00 48.84 73 HIS A CA 1
ATOM 581 C C . HIS A 1 73 ? -6.717 6.240 53.457 1.00 48.84 73 HIS A C 1
ATOM 583 O O . HIS A 1 73 ? -7.091 6.351 54.622 1.00 48.84 73 HIS A O 1
ATOM 589 N N . THR A 1 74 ? -6.364 7.302 52.727 1.00 51.12 74 THR A N 1
ATOM 590 C CA . THR A 1 74 ? -6.378 8.679 53.252 1.00 51.12 74 THR A CA 1
ATOM 591 C C . THR A 1 74 ? -7.787 9.263 53.342 1.00 51.12 74 THR A C 1
ATOM 593 O O . THR A 1 74 ? -8.091 9.939 54.320 1.00 51.12 74 THR A O 1
ATOM 596 N N . VAL A 1 75 ? -8.681 8.937 52.406 1.00 46.22 75 VAL A N 1
ATOM 597 C CA . VAL A 1 75 ? -10.101 9.327 52.464 1.00 46.22 75 VAL A CA 1
ATOM 598 C C . VAL A 1 75 ? -10.855 8.543 53.542 1.00 46.22 75 VAL A C 1
ATOM 600 O O . VAL A 1 75 ? -11.647 9.127 54.278 1.00 46.22 75 VAL A O 1
ATOM 603 N N . LYS A 1 76 ? -10.538 7.254 53.756 1.00 47.22 76 LYS A N 1
ATOM 604 C CA . LYS A 1 76 ? -11.025 6.532 54.949 1.00 47.22 76 LYS A CA 1
ATOM 605 C C . LYS A 1 76 ? -10.487 7.103 56.263 1.00 47.22 76 LYS A C 1
ATOM 607 O O . LYS A 1 76 ? -11.137 6.919 57.286 1.00 47.22 76 LYS A O 1
ATOM 612 N N . ALA A 1 77 ? -9.333 7.774 56.258 1.00 42.75 77 ALA A N 1
ATOM 613 C CA . ALA A 1 77 ? -8.779 8.411 57.452 1.00 42.75 77 ALA A CA 1
ATOM 614 C C . ALA A 1 77 ? -9.438 9.766 57.772 1.00 42.75 77 ALA A C 1
ATOM 616 O O . ALA A 1 77 ? -9.446 10.164 58.933 1.00 42.75 77 ALA A O 1
ATOM 617 N N . THR A 1 78 ? -10.015 10.465 56.787 1.00 45.38 78 THR A N 1
ATOM 618 C CA . THR A 1 78 ? -10.796 11.694 57.030 1.00 45.38 78 THR A CA 1
ATOM 619 C C . THR A 1 78 ? -12.199 11.430 57.578 1.00 45.38 78 THR A C 1
ATOM 621 O O . THR A 1 78 ? -12.728 12.294 58.269 1.00 45.38 78 THR A O 1
ATOM 624 N N . ASP A 1 79 ? -12.750 10.233 57.352 1.00 40.69 79 ASP A N 1
ATOM 625 C CA . ASP A 1 79 ? -14.048 9.800 57.898 1.00 40.69 79 ASP A CA 1
ATOM 626 C C . ASP A 1 79 ? -13.926 8.908 59.147 1.00 40.69 79 ASP A C 1
ATOM 628 O O . ASP A 1 79 ? -14.930 8.426 59.676 1.00 40.69 79 ASP A O 1
ATOM 632 N N . GLN A 1 80 ? -12.711 8.684 59.660 1.00 41.34 80 GLN A N 1
ATOM 633 C CA . GLN A 1 80 ? -12.555 8.094 60.985 1.00 41.34 80 GLN A CA 1
ATOM 634 C C . GLN A 1 80 ? -12.714 9.189 62.047 1.00 41.34 80 GLN A C 1
ATOM 636 O O . GLN A 1 80 ? -11.952 10.162 62.029 1.00 41.34 80 GLN A O 1
ATOM 641 N N . PRO A 1 81 ? -13.662 9.054 62.996 1.00 38.03 81 PRO A N 1
ATOM 642 C CA . PRO A 1 81 ? -13.690 9.934 64.151 1.00 38.03 81 PRO A CA 1
ATOM 643 C C . PRO A 1 81 ? -12.336 9.825 64.855 1.00 38.03 81 PRO A C 1
ATOM 645 O O . PRO A 1 81 ? -11.772 8.734 64.970 1.00 38.03 81 PRO A O 1
ATOM 648 N N . ALA A 1 82 ? -11.783 10.973 65.250 1.00 39.59 82 ALA A N 1
ATOM 649 C CA . ALA A 1 82 ? -10.477 11.055 65.884 1.00 39.59 82 ALA A CA 1
ATOM 650 C C . ALA A 1 82 ? -10.351 9.986 66.979 1.00 39.59 82 ALA A C 1
ATOM 652 O O . ALA A 1 82 ? -11.220 9.882 67.842 1.00 39.59 82 ALA A O 1
ATOM 653 N N . SER A 1 83 ? -9.261 9.216 66.935 1.00 42.72 83 SER A N 1
ATOM 654 C CA . SER A 1 83 ? -8.834 8.296 67.993 1.00 42.72 83 SER A CA 1
ATOM 655 C C . SER A 1 83 ? -8.535 9.093 69.274 1.00 42.72 83 SER A C 1
ATOM 657 O O . SER A 1 83 ? -7.381 9.340 69.624 1.00 42.72 83 SER A O 1
ATOM 659 N N . GLY A 1 84 ? -9.585 9.554 69.950 1.00 38.41 84 GLY A N 1
ATOM 660 C CA . GLY A 1 84 ? -9.550 10.035 71.320 1.00 38.41 84 GLY A CA 1
ATOM 661 C C . GLY A 1 84 ? -9.497 8.826 72.245 1.00 38.41 84 GLY A C 1
ATOM 662 O O . GLY A 1 84 ? -10.306 7.912 72.116 1.00 38.41 84 GLY A O 1
ATOM 663 N N . GLY A 1 85 ? -8.521 8.807 73.152 1.00 44.22 85 GLY A N 1
ATOM 664 C CA . GLY A 1 85 ? -8.220 7.705 74.071 1.00 44.22 85 GLY A CA 1
ATOM 665 C C . GLY A 1 85 ? -9.270 7.443 75.159 1.00 44.22 85 GLY A C 1
ATOM 666 O O . GLY A 1 85 ? -8.921 7.405 76.331 1.00 44.22 85 GLY A O 1
ATOM 667 N N . MET A 1 86 ? -10.536 7.250 74.777 1.00 45.72 86 MET A N 1
ATOM 668 C CA . MET A 1 86 ? -11.677 6.911 75.645 1.00 45.72 86 MET A CA 1
ATOM 669 C C . MET A 1 86 ? -12.537 5.765 75.060 1.00 45.72 86 MET A C 1
ATOM 671 O O . MET A 1 86 ? -13.675 5.573 75.469 1.00 45.72 86 MET A O 1
ATOM 675 N N . ALA A 1 87 ? -12.028 5.008 74.080 1.00 49.97 87 ALA A N 1
ATOM 676 C CA . ALA A 1 87 ? -12.880 4.212 73.190 1.00 49.97 87 ALA A CA 1
ATOM 677 C C . ALA A 1 87 ? -13.128 2.746 73.591 1.00 49.97 87 ALA A C 1
ATOM 679 O O . ALA A 1 87 ? -14.007 2.134 73.013 1.00 49.97 87 ALA A O 1
ATOM 680 N N . GLU A 1 88 ? -12.451 2.132 74.570 1.00 49.81 88 GLU A N 1
ATOM 681 C CA . GLU A 1 88 ? -12.702 0.694 74.815 1.00 49.81 88 GLU A CA 1
ATOM 682 C C . GLU A 1 88 ? -14.072 0.391 75.452 1.00 49.81 88 GLU A C 1
ATOM 684 O O . GLU A 1 88 ? -14.677 -0.638 75.142 1.00 49.81 88 GLU A O 1
ATOM 689 N N . GLU A 1 89 ? -14.585 1.253 76.338 1.00 48.28 89 GLU A N 1
ATOM 690 C CA . GLU A 1 89 ? -15.927 1.075 76.917 1.00 48.28 89 GLU A CA 1
ATOM 691 C C . GLU A 1 89 ? -17.035 1.505 75.951 1.00 48.28 89 GLU A C 1
ATOM 693 O O . GLU A 1 89 ? -18.065 0.828 75.875 1.00 48.28 89 GLU A O 1
ATOM 698 N N . ASP A 1 90 ? -16.813 2.568 75.176 1.00 59.22 90 ASP A N 1
ATOM 699 C CA . ASP A 1 90 ? -17.771 3.045 74.177 1.00 59.22 90 ASP A CA 1
ATOM 700 C C . ASP A 1 90 ? -17.819 2.135 72.942 1.00 59.22 90 ASP A C 1
ATOM 702 O O . ASP A 1 90 ? -18.912 1.850 72.458 1.00 59.22 90 ASP A O 1
ATOM 706 N N . ASP A 1 91 ? -16.697 1.551 72.511 1.00 53.53 91 ASP A N 1
ATOM 707 C CA . ASP A 1 91 ? -16.670 0.550 71.439 1.00 53.53 91 ASP A CA 1
ATOM 708 C C . ASP A 1 91 ? -17.334 -0.754 71.882 1.00 53.53 91 ASP A C 1
ATOM 710 O O . ASP A 1 91 ? -18.044 -1.384 71.098 1.00 53.53 91 ASP A O 1
ATOM 714 N N . LYS A 1 92 ? -17.173 -1.164 73.150 1.00 55.56 92 LYS A N 1
ATOM 715 C CA . LYS A 1 92 ? -17.897 -2.320 73.706 1.00 55.56 92 LYS A CA 1
ATOM 716 C C . LYS A 1 92 ? -19.393 -2.053 73.796 1.00 55.56 92 LYS A C 1
ATOM 718 O O . LYS A 1 92 ? -20.173 -2.925 73.419 1.00 55.56 92 LYS A O 1
ATOM 723 N N . ARG A 1 93 ? -19.814 -0.873 74.264 1.00 66.88 93 ARG A N 1
ATOM 724 C CA . ARG A 1 93 ? -21.236 -0.487 74.301 1.00 66.88 93 ARG A CA 1
ATOM 725 C C . ARG A 1 93 ? -21.824 -0.394 72.897 1.00 66.88 93 ARG A C 1
ATOM 727 O O . ARG A 1 93 ? -22.907 -0.925 72.670 1.00 66.88 93 ARG A O 1
ATOM 734 N N . TRP A 1 94 ? -21.097 0.193 71.952 1.00 71.62 94 TRP A N 1
ATOM 735 C CA . TRP A 1 94 ? -21.483 0.262 70.546 1.00 71.62 94 TRP A CA 1
ATOM 736 C C . TRP A 1 94 ? -21.562 -1.125 69.902 1.00 71.62 94 TRP A C 1
ATOM 738 O O . TRP A 1 94 ? -22.536 -1.425 69.216 1.00 71.62 94 TRP A O 1
ATOM 748 N N . LEU A 1 95 ? -20.593 -2.011 70.157 1.00 53.25 95 LEU A N 1
ATOM 749 C CA . LEU A 1 95 ? -20.601 -3.384 69.653 1.00 53.25 95 LEU A CA 1
ATOM 750 C C . LEU A 1 95 ? -21.761 -4.179 70.255 1.00 53.25 95 LEU A C 1
ATOM 752 O O . LEU A 1 95 ? -22.434 -4.896 69.525 1.00 53.25 95 LEU A O 1
ATOM 756 N N . LEU A 1 96 ? -22.021 -4.048 71.558 1.00 63.78 96 LEU A N 1
ATOM 757 C CA . LEU A 1 96 ? -23.149 -4.704 72.222 1.00 63.78 96 LEU A CA 1
ATOM 758 C C . LEU A 1 96 ? -24.489 -4.195 71.688 1.00 63.78 96 LEU A C 1
ATOM 760 O O . LEU A 1 96 ? -25.347 -5.023 71.403 1.00 63.78 96 LEU A O 1
ATOM 764 N N . ALA A 1 97 ? -24.643 -2.886 71.479 1.00 68.38 97 ALA A N 1
ATOM 765 C CA . ALA A 1 97 ? -25.831 -2.302 70.856 1.00 68.38 97 ALA A CA 1
ATOM 766 C C . ALA A 1 97 ? -25.988 -2.751 69.390 1.00 68.38 97 ALA A C 1
ATOM 768 O O . ALA A 1 97 ? -27.060 -3.154 68.958 1.00 68.38 97 ALA A O 1
ATOM 769 N N . SER A 1 98 ? -24.898 -2.781 68.620 1.00 67.00 98 SER A N 1
ATOM 770 C CA . SER A 1 98 ? -24.886 -3.246 67.226 1.00 67.00 98 SER A CA 1
ATOM 771 C C . SER A 1 98 ? -25.185 -4.744 67.117 1.00 67.00 98 SER A C 1
ATOM 773 O O . SER A 1 98 ? -25.903 -5.187 66.218 1.00 67.00 98 SER A O 1
ATOM 775 N N . LEU A 1 99 ? -24.671 -5.551 68.047 1.00 58.34 99 LEU A N 1
ATOM 776 C CA . LEU A 1 99 ? -24.984 -6.971 68.147 1.00 58.34 99 LEU A CA 1
ATOM 777 C C . LEU A 1 99 ? -26.425 -7.181 68.615 1.00 58.34 99 LEU A C 1
ATOM 779 O O . LEU A 1 99 ? -27.088 -8.033 68.030 1.00 58.34 99 LEU A O 1
ATOM 783 N N . SER A 1 100 ? -26.928 -6.418 69.592 1.00 68.12 100 SER A N 1
ATOM 784 C CA . SER A 1 100 ? -28.323 -6.510 70.035 1.00 68.12 100 SER A CA 1
ATOM 785 C C . SER A 1 100 ? -29.279 -6.130 68.915 1.00 68.12 100 SER A C 1
ATOM 787 O O . SER A 1 100 ? -30.199 -6.889 68.645 1.00 68.12 100 SER A O 1
ATOM 789 N N . ASP A 1 101 ? -29.009 -5.052 68.182 1.00 73.44 101 ASP A N 1
ATOM 790 C CA . ASP A 1 101 ? -29.806 -4.638 67.025 1.00 73.44 101 ASP A CA 1
ATOM 791 C C . ASP A 1 101 ? -29.780 -5.695 65.920 1.00 73.44 101 ASP A C 1
ATOM 793 O O . ASP A 1 101 ? -30.814 -6.035 65.349 1.00 73.44 101 ASP A O 1
ATOM 797 N N . ARG A 1 102 ? -28.613 -6.289 65.634 1.00 64.69 102 ARG A N 1
ATOM 798 C CA . ARG A 1 102 ? -28.510 -7.405 64.678 1.00 64.69 102 ARG A CA 1
ATOM 799 C C . ARG A 1 102 ? -29.259 -8.646 65.153 1.00 64.69 102 ARG A C 1
ATOM 801 O O . ARG A 1 102 ? -29.792 -9.375 64.320 1.00 64.69 102 ARG A O 1
ATOM 808 N N . TRP A 1 103 ? -29.277 -8.915 66.455 1.00 67.62 103 TRP A N 1
ATOM 809 C CA . TRP A 1 103 ? -30.034 -10.016 67.049 1.00 67.62 103 TRP A CA 1
ATOM 810 C C . TRP A 1 103 ? -31.543 -9.763 66.998 1.00 67.62 103 TRP A C 1
ATOM 812 O O . TRP A 1 103 ? -32.282 -10.668 66.620 1.00 67.62 103 TRP A O 1
ATOM 822 N N . ILE A 1 104 ? -31.991 -8.540 67.278 1.00 75.50 104 ILE A N 1
ATOM 823 C CA . ILE A 1 104 ? -33.392 -8.121 67.164 1.00 75.50 104 ILE A CA 1
ATOM 824 C C . ILE A 1 104 ? -33.850 -8.230 65.705 1.00 75.50 104 ILE A C 1
ATOM 826 O O . ILE A 1 104 ? -34.807 -8.943 65.423 1.00 75.50 104 ILE A O 1
ATOM 830 N N . ARG A 1 105 ? -33.090 -7.677 64.751 1.00 69.00 105 ARG A N 1
ATOM 831 C CA . ARG A 1 105 ? -33.396 -7.789 63.311 1.00 69.00 105 ARG A CA 1
ATOM 832 C C . ARG A 1 105 ? -33.424 -9.230 62.815 1.00 69.00 105 ARG A C 1
ATOM 834 O O . ARG A 1 105 ? -34.218 -9.576 61.949 1.00 69.00 105 ARG A O 1
ATOM 841 N N . LYS A 1 106 ? -32.567 -10.097 63.361 1.00 68.44 106 LYS A N 1
ATOM 842 C CA . LYS A 1 106 ? -32.607 -11.538 63.082 1.00 68.44 106 LYS A CA 1
ATOM 843 C C . LYS A 1 106 ? -33.924 -12.161 63.547 1.00 68.44 106 LYS A C 1
ATOM 845 O O . LYS A 1 106 ? -34.481 -12.969 62.812 1.00 68.44 106 LYS A O 1
ATOM 850 N N . LEU A 1 107 ? -34.426 -11.786 64.720 1.00 71.69 107 LEU A N 1
ATOM 851 C CA . LEU A 1 107 ? -35.709 -12.263 65.250 1.00 71.69 107 LEU A CA 1
ATOM 852 C C . LEU A 1 107 ? -36.922 -11.665 64.518 1.00 71.69 107 LEU A C 1
ATOM 854 O O . LEU A 1 107 ? -37.984 -12.278 64.515 1.00 71.69 107 LEU A O 1
ATOM 858 N N . GLU A 1 108 ? -36.765 -10.520 63.855 1.00 78.00 108 GLU A N 1
ATOM 859 C CA . GLU A 1 108 ? -37.794 -9.917 62.996 1.00 78.00 108 GLU A CA 1
ATOM 860 C C . GLU A 1 108 ? -37.939 -10.622 61.636 1.00 78.00 108 GLU A C 1
ATOM 862 O O . GLU A 1 108 ? -38.992 -10.522 61.007 1.00 78.00 108 GLU A O 1
ATOM 867 N N . THR A 1 109 ? -36.921 -11.369 61.184 1.00 80.88 109 THR A N 1
ATOM 868 C CA . THR A 1 109 ? -37.008 -12.146 59.934 1.00 80.88 109 THR A CA 1
ATOM 869 C C . THR A 1 109 ? -38.043 -13.265 60.028 1.00 80.88 109 THR A C 1
ATOM 871 O O . THR A 1 109 ? -38.235 -13.880 61.080 1.00 80.88 109 THR A O 1
ATOM 874 N N . THR A 1 110 ? -38.660 -13.613 58.899 1.00 81.88 110 THR A N 1
ATOM 875 C CA . THR A 1 110 ? -39.658 -14.693 58.846 1.00 81.88 110 THR A CA 1
ATOM 876 C C . THR A 1 110 ? -39.048 -16.039 59.238 1.00 81.88 110 THR A C 1
ATOM 878 O O . THR A 1 110 ? -39.662 -16.830 59.951 1.00 81.88 110 THR A O 1
ATOM 881 N N . ALA A 1 111 ? -37.798 -16.278 58.832 1.00 79.38 111 ALA A N 1
ATOM 882 C CA . ALA A 1 111 ? -37.036 -17.464 59.201 1.00 79.38 111 ALA A CA 1
ATOM 883 C C . ALA A 1 111 ? -36.659 -17.502 60.694 1.00 79.38 111 ALA A C 1
ATOM 885 O O . ALA A 1 111 ? -36.632 -18.580 61.286 1.00 79.38 111 ALA A O 1
ATOM 886 N N . GLY A 1 112 ? -36.388 -16.344 61.304 1.00 80.81 112 GLY A N 1
ATOM 887 C CA . GLY A 1 112 ? -36.104 -16.222 62.734 1.00 80.81 112 GLY A CA 1
ATOM 888 C C . GLY A 1 112 ? -37.334 -16.486 63.598 1.00 80.81 112 GLY A C 1
ATOM 889 O O . GLY A 1 112 ? -37.253 -17.255 64.554 1.00 80.81 112 GLY A O 1
ATOM 890 N N . GLN A 1 113 ? -38.483 -15.924 63.216 1.00 82.94 113 GLN A N 1
ATOM 891 C CA . GLN A 1 113 ? -39.766 -16.171 63.884 1.00 82.94 113 GLN A CA 1
ATOM 892 C C . GLN A 1 113 ? -40.177 -17.644 63.804 1.00 82.94 113 GLN A C 1
ATOM 894 O O . GLN A 1 113 ? -40.645 -18.214 64.786 1.00 82.94 113 GLN A O 1
ATOM 899 N N . GLU A 1 114 ? -39.972 -18.279 62.650 1.00 83.25 114 GLU A N 1
ATOM 900 C CA . GLU A 1 114 ? -40.292 -19.693 62.460 1.00 83.25 114 GLU A CA 1
ATOM 901 C C . GLU A 1 114 ? -39.372 -20.611 63.278 1.00 83.25 114 GLU A C 1
ATOM 903 O O . GLU A 1 114 ? -39.841 -21.557 63.909 1.00 83.25 114 GLU A O 1
ATOM 908 N N . LEU A 1 115 ? -38.072 -20.299 63.350 1.00 83.12 115 LEU A N 1
ATOM 909 C CA . LEU A 1 115 ? -37.139 -21.024 64.215 1.00 83.12 115 LEU A CA 1
ATOM 910 C C . LEU A 1 115 ? -37.518 -20.886 65.696 1.00 83.12 115 LEU A C 1
ATOM 912 O O . LEU A 1 115 ? -37.423 -21.853 66.450 1.00 83.12 115 LEU A O 1
ATOM 916 N N . GLN A 1 116 ? -37.956 -19.696 66.111 1.00 83.38 116 GLN A N 1
ATOM 917 C CA . GLN A 1 116 ? -38.395 -19.435 67.479 1.00 83.38 116 GLN A CA 1
ATOM 918 C C . GLN A 1 116 ? -39.655 -20.240 67.830 1.00 83.38 116 GLN A C 1
ATOM 920 O O . GLN A 1 116 ? -39.672 -20.910 68.861 1.00 83.38 116 GLN A O 1
ATOM 925 N N . ARG A 1 117 ? -40.663 -20.266 66.945 1.00 84.00 117 ARG A N 1
ATOM 926 C CA . ARG A 1 117 ? -41.865 -21.103 67.122 1.00 84.00 117 ARG A CA 1
ATOM 927 C C . ARG A 1 117 ? -41.517 -22.581 67.259 1.00 84.00 117 ARG A C 1
ATOM 929 O O . ARG A 1 117 ? -42.015 -23.243 68.160 1.00 84.00 117 ARG A O 1
ATOM 936 N N . GLN A 1 118 ? -40.614 -23.082 66.419 1.00 81.50 118 GLN A N 1
ATOM 937 C CA . GLN A 1 118 ? -40.189 -24.481 66.479 1.00 81.50 118 GLN A CA 1
ATOM 938 C C . GLN A 1 118 ? -39.466 -24.815 67.789 1.00 81.50 118 GLN A C 1
ATOM 940 O O . GLN A 1 118 ? -39.730 -25.859 68.377 1.00 81.50 118 GLN A O 1
ATOM 945 N N . LYS A 1 119 ? -38.613 -23.917 68.299 1.00 82.25 119 LYS A N 1
ATOM 946 C CA . LYS A 1 119 ? -37.979 -24.092 69.617 1.00 82.25 119 LYS A CA 1
ATOM 947 C C . LYS A 1 119 ? -38.992 -24.091 70.759 1.00 82.25 119 LYS A C 1
ATOM 949 O O . LYS A 1 119 ? -38.838 -24.852 71.710 1.00 82.25 119 LYS A O 1
ATOM 954 N N . GLU A 1 120 ? -40.018 -23.251 70.676 1.00 85.25 120 GLU A N 1
ATOM 955 C CA . GLU A 1 120 ? -41.101 -23.212 71.661 1.00 85.25 120 GLU A CA 1
ATOM 956 C C . GLU A 1 120 ? -41.967 -24.474 71.617 1.00 85.25 120 GLU A C 1
ATOM 958 O O . GLU A 1 120 ? -42.348 -24.989 72.669 1.00 85.25 120 GLU A O 1
ATOM 963 N N . ASP A 1 121 ? -42.254 -25.001 70.429 1.00 83.62 121 ASP A N 1
ATOM 964 C CA . ASP A 1 121 ? -43.020 -26.236 70.261 1.00 83.62 121 ASP A CA 1
ATOM 965 C C . ASP A 1 121 ? -42.230 -27.467 70.726 1.00 83.62 121 ASP A C 1
ATOM 967 O O . ASP A 1 121 ? -42.782 -28.306 71.442 1.00 83.62 121 ASP A O 1
ATOM 971 N N . ASP A 1 122 ? -40.927 -27.527 70.437 1.00 81.38 122 ASP A N 1
ATOM 972 C CA . ASP A 1 122 ? -40.024 -28.554 70.968 1.00 81.38 122 ASP A CA 1
ATOM 973 C C . ASP A 1 122 ? -39.944 -28.488 72.503 1.00 81.38 122 ASP A C 1
ATOM 975 O O . ASP A 1 122 ? -40.025 -29.518 73.176 1.00 81.38 122 ASP A O 1
ATOM 979 N N . ALA A 1 123 ? -39.851 -27.285 73.082 1.00 82.00 123 ALA A N 1
ATOM 980 C CA . ALA A 1 123 ? -39.842 -27.098 74.533 1.00 82.00 123 ALA A CA 1
ATOM 981 C C . ALA A 1 123 ? -41.174 -27.519 75.184 1.00 82.00 123 ALA A C 1
ATOM 983 O O . ALA A 1 123 ? -41.175 -28.150 76.246 1.00 82.00 123 ALA A O 1
ATOM 984 N N . LYS A 1 124 ? -42.315 -27.221 74.547 1.00 85.75 124 LYS A N 1
ATOM 985 C CA . LYS A 1 124 ? -43.646 -27.660 75.006 1.00 85.75 124 LYS A CA 1
ATOM 986 C C . LYS A 1 124 ? -43.799 -29.177 74.937 1.00 85.75 124 LYS A C 1
ATOM 988 O O . LYS A 1 124 ? -44.333 -29.771 75.872 1.00 85.75 124 LYS A O 1
ATOM 993 N N . GLU A 1 125 ? -43.339 -29.808 73.860 1.00 82.00 125 GLU A N 1
ATOM 994 C CA . GLU A 1 125 ? -43.381 -31.266 73.707 1.00 82.00 125 GLU A CA 1
ATOM 995 C C . GLU A 1 125 ? -42.455 -31.959 74.713 1.00 82.00 125 GLU A C 1
ATOM 997 O O . GLU A 1 125 ? -42.847 -32.941 75.347 1.00 82.00 125 GLU A O 1
ATOM 1002 N N . GLN A 1 126 ? -41.260 -31.408 74.943 1.00 79.94 126 GLN A N 1
ATOM 1003 C CA . GLN A 1 126 ? -40.360 -31.884 75.989 1.00 79.94 126 GLN A CA 1
ATOM 1004 C C . GLN A 1 126 ? -41.017 -31.785 77.372 1.00 79.94 126 GLN A C 1
ATOM 1006 O O . GLN A 1 126 ? -41.004 -32.755 78.129 1.00 79.94 126 GLN A O 1
ATOM 1011 N N . HIS A 1 127 ? -41.638 -30.647 77.694 1.00 80.44 127 HIS A N 1
ATOM 1012 C CA . HIS A 1 127 ? -42.342 -30.461 78.960 1.00 80.44 127 HIS A CA 1
ATOM 1013 C C . HIS A 1 127 ? -43.509 -31.448 79.121 1.00 80.44 127 HIS A C 1
ATOM 1015 O O . HIS A 1 127 ? -43.635 -32.088 80.164 1.00 80.44 127 HIS A O 1
ATOM 1021 N N . ARG A 1 128 ? -44.318 -31.648 78.071 1.00 84.44 128 ARG A N 1
ATOM 1022 C CA . ARG A 1 128 ? -45.431 -32.612 78.057 1.00 84.44 128 ARG A CA 1
ATOM 1023 C C . ARG A 1 128 ? -44.961 -34.035 78.368 1.00 84.44 128 ARG A C 1
ATOM 1025 O O . ARG A 1 128 ? -45.594 -34.719 79.167 1.00 84.44 128 ARG A O 1
ATOM 1032 N N . ARG A 1 129 ? -43.845 -34.459 77.775 1.00 78.81 129 ARG A N 1
ATOM 1033 C CA . ARG A 1 129 ? -43.281 -35.805 77.964 1.00 78.81 129 ARG A CA 1
ATOM 1034 C C . ARG A 1 129 ? -42.652 -36.021 79.337 1.00 78.81 129 ARG A C 1
ATOM 1036 O O . ARG A 1 129 ? -42.810 -37.090 79.922 1.00 78.81 129 ARG A O 1
ATOM 1043 N N . ILE A 1 130 ? -41.997 -34.991 79.880 1.00 81.25 130 ILE A N 1
ATOM 1044 C CA . ILE A 1 130 ? -41.518 -35.000 81.271 1.00 81.25 130 ILE A CA 1
ATOM 1045 C C . ILE A 1 130 ? -42.705 -35.203 82.221 1.00 81.25 130 ILE A C 1
ATOM 1047 O O . ILE A 1 130 ? -42.649 -36.060 83.099 1.00 81.25 130 ILE A O 1
ATOM 1051 N N . MET A 1 131 ? -43.803 -34.474 82.003 1.00 78.81 131 MET A N 1
ATOM 1052 C CA . MET A 1 131 ? -45.017 -34.595 82.817 1.00 78.81 131 MET A CA 1
ATOM 1053 C C . MET A 1 131 ? -45.729 -35.947 82.654 1.00 78.81 131 MET A C 1
ATOM 1055 O O . MET A 1 131 ? -46.374 -36.404 83.593 1.00 78.81 131 MET A O 1
ATOM 1059 N N . SER A 1 132 ? -45.597 -36.614 81.502 1.00 82.75 132 SER A N 1
ATOM 1060 C CA . SER A 1 132 ? -46.153 -37.954 81.261 1.00 82.75 132 SER A CA 1
ATOM 1061 C C . SER A 1 132 ? -45.223 -39.104 81.675 1.00 82.75 132 SER A C 1
ATOM 1063 O O . SER A 1 132 ? -45.542 -40.262 81.411 1.00 82.75 132 SER A O 1
ATOM 1065 N N . GLY A 1 133 ? -44.070 -38.812 82.291 1.00 76.94 133 GLY A N 1
ATOM 1066 C CA . GLY A 1 133 ? -43.101 -39.817 82.748 1.00 76.94 133 GLY A CA 1
ATOM 1067 C C . GLY A 1 133 ? -42.345 -40.541 81.626 1.00 76.94 133 GLY A C 1
ATOM 1068 O O . GLY A 1 133 ? -41.657 -41.525 81.889 1.00 76.94 133 GLY A O 1
ATOM 1069 N N . GLN A 1 134 ? -42.452 -40.072 80.380 1.00 76.25 134 GLN A N 1
ATOM 1070 C CA . GLN A 1 134 ? -41.762 -40.647 79.226 1.00 76.25 134 GLN A CA 1
ATOM 1071 C C . GLN A 1 134 ? -40.495 -39.844 78.935 1.00 76.25 134 GLN A C 1
ATOM 1073 O O . GLN A 1 134 ? -40.508 -38.857 78.198 1.00 76.25 134 GLN A O 1
ATOM 1078 N N . LEU A 1 135 ? -39.383 -40.267 79.536 1.00 75.94 135 LEU A N 1
ATOM 1079 C CA . LEU A 1 135 ? -38.073 -39.714 79.212 1.00 75.94 135 LEU A CA 1
ATOM 1080 C C . LEU A 1 135 ? -37.596 -40.246 77.861 1.00 75.94 135 LEU A C 1
ATOM 1082 O O . LEU A 1 135 ? -37.784 -41.412 77.524 1.00 75.94 135 LEU A O 1
ATOM 1086 N N . TRP A 1 136 ? -36.966 -39.360 77.103 1.00 72.44 136 TRP A N 1
ATOM 1087 C CA . TRP A 1 136 ? -36.326 -39.682 75.837 1.00 72.44 136 TRP A CA 1
ATOM 1088 C C . TRP A 1 136 ? -35.142 -40.613 76.073 1.00 72.44 136 TRP A C 1
ATOM 1090 O O . TRP A 1 136 ? -34.334 -40.377 76.976 1.00 72.44 136 TRP A O 1
ATOM 1100 N N . SER A 1 137 ? -35.006 -41.628 75.227 1.00 80.50 137 SER A N 1
ATOM 1101 C CA . SER A 1 137 ? -33.773 -42.404 75.157 1.00 80.50 137 SER A CA 1
ATOM 1102 C C . SER A 1 137 ? -32.630 -41.550 74.595 1.00 80.50 137 SER A C 1
ATOM 1104 O O . SER A 1 137 ? -32.839 -40.563 73.884 1.00 80.50 137 SER A O 1
ATOM 1106 N N . GLU A 1 138 ? -31.393 -41.928 74.901 1.00 78.69 138 GLU A N 1
ATOM 1107 C CA . GLU A 1 138 ? -30.199 -41.188 74.477 1.00 78.69 138 GLU A CA 1
ATOM 1108 C C . GLU A 1 138 ? -30.078 -41.100 72.941 1.00 78.69 138 GLU A C 1
ATOM 1110 O O . GLU A 1 138 ? -29.740 -40.046 72.397 1.00 78.69 138 GLU A O 1
ATOM 1115 N N . ALA A 1 139 ? -30.491 -42.156 72.231 1.00 79.94 139 ALA A N 1
ATOM 1116 C CA . ALA A 1 139 ? -30.547 -42.192 70.768 1.00 79.94 139 ALA A CA 1
ATOM 1117 C C . ALA A 1 139 ? -31.600 -41.228 70.182 1.00 79.94 139 ALA A C 1
ATOM 1119 O O . ALA A 1 139 ? -31.362 -40.582 69.159 1.00 79.94 139 ALA A O 1
ATOM 1120 N N . GLU A 1 140 ? -32.757 -41.081 70.833 1.00 80.81 140 GLU A N 1
ATOM 1121 C CA . GLU A 1 140 ? -33.782 -40.117 70.414 1.00 80.81 140 GLU A CA 1
ATOM 1122 C C . GLU A 1 140 ? -33.320 -38.671 70.662 1.00 80.81 140 GLU A C 1
ATOM 1124 O O . GLU A 1 140 ? -33.556 -37.789 69.831 1.00 80.81 140 GLU A O 1
ATOM 1129 N N . TRP A 1 141 ? -32.599 -38.428 71.763 1.00 77.12 141 TRP A N 1
ATOM 1130 C CA . TRP A 1 141 ? -31.979 -37.134 72.068 1.00 77.12 141 TRP A CA 1
ATOM 1131 C C . TRP A 1 141 ? -30.922 -36.725 71.040 1.00 77.12 141 TRP A C 1
ATOM 1133 O O . TRP A 1 141 ? -30.830 -35.552 70.666 1.00 77.12 141 TRP A O 1
ATOM 1143 N N . GLU A 1 142 ? -30.099 -37.662 70.577 1.00 77.31 142 GLU A N 1
ATOM 1144 C CA . GLU A 1 142 ? -29.133 -37.404 69.506 1.00 77.31 142 GLU A CA 1
ATOM 1145 C C . GLU A 1 142 ? -29.817 -37.108 68.172 1.00 77.31 142 GLU A C 1
ATOM 1147 O O . GLU A 1 142 ? -29.436 -36.155 67.485 1.00 77.31 142 GLU A O 1
ATOM 1152 N N . MET A 1 143 ? -30.878 -37.848 67.838 1.00 80.50 143 MET A N 1
ATOM 1153 C CA . MET A 1 143 ? -31.648 -37.615 66.618 1.00 80.50 143 MET A CA 1
ATOM 1154 C C . MET A 1 143 ? -32.307 -36.228 66.613 1.00 80.50 143 MET A C 1
ATOM 1156 O O . MET A 1 143 ? -32.231 -35.517 65.606 1.00 80.50 143 MET A O 1
ATOM 1160 N N . ILE A 1 144 ? -32.893 -35.800 67.738 1.00 79.06 144 ILE A N 1
ATOM 1161 C CA . ILE A 1 144 ? -33.436 -34.443 67.875 1.00 79.06 144 ILE A CA 1
ATOM 1162 C C . ILE A 1 144 ? -32.351 -33.386 67.774 1.00 79.06 144 ILE A C 1
ATOM 1164 O O . ILE A 1 144 ? -32.521 -32.426 67.026 1.00 79.06 144 ILE A O 1
ATOM 1168 N N . ARG A 1 145 ? -31.221 -33.545 68.471 1.00 79.12 145 ARG A N 1
ATOM 1169 C CA . ARG A 1 145 ? -30.132 -32.560 68.403 1.00 79.12 145 ARG A CA 1
ATOM 1170 C C . ARG A 1 145 ? -29.619 -32.404 66.974 1.00 79.12 145 ARG A C 1
ATOM 1172 O O . ARG A 1 145 ? -29.437 -31.279 66.514 1.00 79.12 145 ARG A O 1
ATOM 1179 N N . ALA A 1 146 ? -29.458 -33.504 66.240 1.00 81.44 146 ALA A N 1
ATOM 1180 C CA . ALA A 1 146 ? -29.048 -33.472 64.839 1.00 81.44 146 ALA A CA 1
ATOM 1181 C C . ALA A 1 146 ? -30.093 -32.788 63.937 1.00 81.44 146 ALA A C 1
ATOM 1183 O O . ALA A 1 146 ? -29.733 -31.964 63.085 1.00 81.44 146 ALA A O 1
ATOM 1184 N N . LYS A 1 147 ? -31.386 -33.085 64.138 1.00 83.19 147 LYS A N 1
ATOM 1185 C CA . LYS A 1 147 ? -32.501 -32.444 63.423 1.00 83.19 147 LYS A CA 1
ATOM 1186 C C . LYS A 1 147 ? -32.540 -30.939 63.700 1.00 83.19 147 LYS A C 1
ATOM 1188 O O . LYS A 1 147 ? -32.538 -30.152 62.753 1.00 83.19 147 LYS A O 1
ATOM 1193 N N . ASN A 1 148 ? -32.477 -30.540 64.966 1.00 79.25 148 ASN A N 1
ATOM 1194 C CA . ASN A 1 148 ? -32.527 -29.144 65.394 1.00 79.25 148 ASN A CA 1
ATOM 1195 C C . ASN A 1 148 ? -31.307 -28.376 64.894 1.00 79.25 148 ASN A C 1
ATOM 1197 O O . ASN A 1 148 ? -31.453 -27.296 64.334 1.00 79.25 148 ASN A O 1
ATOM 1201 N N . HIS A 1 149 ? -30.118 -28.978 64.931 1.00 81.06 149 HIS A N 1
ATOM 1202 C CA . HIS A 1 149 ? -28.917 -28.361 64.378 1.00 81.06 149 HIS A CA 1
ATOM 1203 C C . HIS A 1 149 ? -28.975 -28.180 62.847 1.00 81.06 149 HIS A C 1
ATOM 1205 O O . HIS A 1 149 ? -28.391 -27.247 62.289 1.00 81.06 149 HIS A O 1
ATOM 1211 N N . LYS A 1 150 ? -29.668 -29.065 62.118 1.00 84.19 150 LYS A N 1
ATOM 1212 C CA . LYS A 1 150 ? -29.897 -28.909 60.671 1.00 84.19 150 LYS A CA 1
ATOM 1213 C C . LYS A 1 150 ? -30.892 -27.781 60.383 1.00 84.19 150 LYS A C 1
ATOM 1215 O O . LYS A 1 150 ? -30.644 -26.977 59.484 1.00 84.19 150 LYS A O 1
ATOM 1220 N N . ILE A 1 151 ? -31.975 -27.715 61.153 1.00 80.19 151 ILE A N 1
ATOM 1221 C CA . ILE A 1 151 ? -33.000 -26.670 61.060 1.00 80.19 151 ILE A CA 1
ATOM 1222 C C . ILE A 1 151 ? -32.399 -25.302 61.398 1.00 80.19 151 ILE A C 1
ATOM 1224 O O . ILE A 1 151 ? -32.550 -24.370 60.616 1.00 80.19 151 ILE A O 1
ATOM 1228 N N . G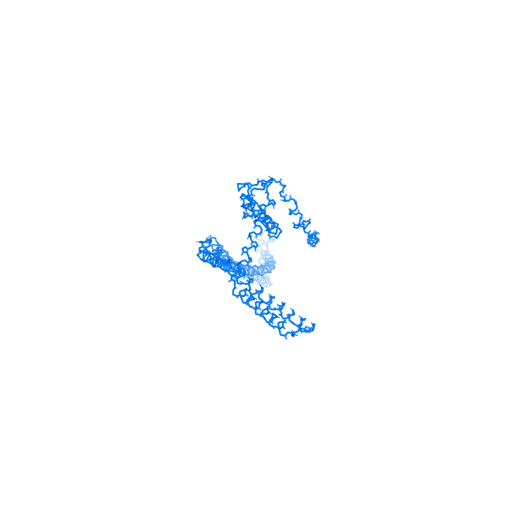LU A 1 152 ? -31.625 -25.194 62.478 1.00 81.12 152 GLU A N 1
ATOM 1229 C CA . GLU A 1 152 ? -30.926 -23.964 62.864 1.00 81.12 152 GLU A CA 1
ATOM 1230 C C . GLU A 1 152 ? -29.970 -23.475 61.775 1.00 81.12 152 GLU A C 1
ATOM 1232 O O . GLU A 1 152 ? -29.942 -22.288 61.464 1.00 81.12 152 GLU A O 1
ATOM 1237 N N . ARG A 1 153 ? -29.196 -24.370 61.148 1.00 78.50 153 ARG A N 1
ATOM 1238 C CA . ARG A 1 153 ? -28.305 -23.989 60.039 1.00 78.50 153 ARG A CA 1
ATOM 1239 C C . ARG A 1 153 ? -29.080 -23.491 58.818 1.00 78.50 153 ARG A C 1
ATOM 1241 O O . ARG A 1 153 ? -28.670 -22.508 58.200 1.00 78.50 153 ARG A O 1
ATOM 1248 N N . ALA A 1 154 ? -30.191 -24.143 58.476 1.00 78.88 154 ALA A N 1
ATOM 1249 C CA . ALA A 1 154 ? -31.046 -23.729 57.366 1.00 78.88 154 ALA A CA 1
ATOM 1250 C C . ALA A 1 154 ? -31.721 -22.376 57.644 1.00 78.88 154 ALA A C 1
ATOM 1252 O O . ALA A 1 154 ? -31.684 -21.486 56.791 1.00 78.88 154 ALA A O 1
ATOM 1253 N N . ALA A 1 155 ? -32.255 -22.197 58.855 1.00 80.62 155 ALA A N 1
ATOM 1254 C CA . ALA A 1 155 ? -32.834 -20.945 59.318 1.00 80.62 155 ALA A CA 1
ATOM 1255 C C . ALA A 1 155 ? -31.786 -19.829 59.316 1.00 80.62 155 ALA A C 1
ATOM 1257 O O . ALA A 1 155 ? -32.004 -18.819 58.666 1.00 80.62 155 ALA A O 1
ATOM 1258 N N . ASN A 1 156 ? -30.597 -20.037 59.890 1.00 78.50 156 ASN A N 1
ATOM 1259 C CA . ASN A 1 156 ? -29.517 -19.043 59.893 1.00 78.50 156 ASN A CA 1
ATOM 1260 C C . ASN A 1 156 ? -29.108 -18.597 58.481 1.00 78.50 156 ASN A C 1
ATOM 1262 O O . ASN A 1 156 ? -28.870 -17.410 58.256 1.00 78.50 156 ASN A O 1
ATOM 1266 N N . LYS A 1 157 ? -29.051 -19.523 57.511 1.00 81.50 157 LYS A N 1
ATOM 1267 C CA . LYS A 1 157 ? -28.765 -19.186 56.108 1.00 81.50 157 LYS A CA 1
ATOM 1268 C C . LYS A 1 157 ? -29.860 -18.302 55.505 1.00 81.50 157 LYS A C 1
ATOM 1270 O O . LYS A 1 157 ? -29.542 -17.330 54.821 1.00 81.50 157 LYS A O 1
ATOM 1275 N N . LYS A 1 158 ? -31.128 -18.624 55.773 1.00 80.81 158 LYS A N 1
ATOM 1276 C CA . LYS A 1 158 ? -32.289 -17.876 55.277 1.00 80.81 158 LYS A CA 1
ATOM 1277 C C . LYS A 1 158 ? -32.421 -16.507 55.963 1.00 80.81 158 LYS A C 1
ATOM 1279 O O . LYS A 1 158 ? -32.538 -15.495 55.282 1.00 80.81 158 LYS A O 1
ATOM 1284 N N . MET A 1 159 ? -32.256 -16.456 57.284 1.00 79.75 159 MET A N 1
ATOM 1285 C CA . MET A 1 159 ? -32.194 -15.229 58.085 1.00 79.75 159 MET A CA 1
ATOM 1286 C C . MET A 1 159 ? -31.088 -14.294 57.589 1.00 79.75 159 MET A C 1
ATOM 1288 O O . MET A 1 159 ? -31.312 -13.099 57.450 1.00 79.75 159 MET A O 1
ATOM 1292 N N . TRP A 1 160 ? -29.898 -14.819 57.273 1.00 75.75 160 TRP A N 1
ATOM 1293 C CA . TRP A 1 160 ? -28.809 -14.007 56.724 1.00 75.75 160 TRP A CA 1
ATOM 1294 C C . TRP A 1 160 ? -29.180 -13.357 55.387 1.00 75.75 160 TRP A C 1
ATOM 1296 O O . TRP A 1 160 ? -28.866 -12.190 55.159 1.00 75.75 160 TRP A O 1
ATOM 1306 N N . GLN A 1 161 ? -29.860 -14.095 54.507 1.00 75.31 161 GLN A N 1
ATOM 1307 C CA . GLN A 1 161 ? -30.336 -13.563 53.231 1.00 75.31 161 GLN A CA 1
ATOM 1308 C C . GLN A 1 161 ? -31.411 -12.489 53.435 1.00 75.31 161 GLN A C 1
ATOM 1310 O O . GLN A 1 161 ? -31.301 -11.421 52.838 1.00 75.31 161 GLN A O 1
ATOM 1315 N N . GLU A 1 162 ? -32.387 -12.729 54.313 1.00 80.62 162 GLU A N 1
ATOM 1316 C CA . GLU A 1 162 ? -33.445 -11.764 54.645 1.00 80.62 162 GLU A CA 1
ATOM 1317 C C . GLU A 1 162 ? -32.865 -10.485 55.271 1.00 80.62 162 GLU A C 1
ATOM 1319 O O . GLU A 1 162 ? -33.109 -9.391 54.766 1.00 80.62 162 GLU A O 1
ATOM 1324 N N . CYS A 1 163 ? -31.994 -10.602 56.281 1.00 77.12 163 CYS A N 1
ATOM 1325 C CA . CYS A 1 163 ? -31.319 -9.450 56.884 1.00 77.12 163 CYS A CA 1
ATOM 1326 C C . CYS A 1 163 ? -30.457 -8.682 55.872 1.00 77.12 163 CYS A C 1
ATOM 1328 O O . CYS A 1 163 ? -30.394 -7.453 55.932 1.00 77.12 163 CYS A O 1
ATOM 1330 N N . LYS A 1 164 ? -29.782 -9.378 54.945 1.00 73.25 164 LYS A N 1
ATOM 1331 C CA . LYS A 1 164 ? -28.994 -8.739 53.883 1.00 73.25 164 LYS A CA 1
ATOM 1332 C C . LYS A 1 164 ? -29.887 -7.893 52.979 1.00 73.25 164 LYS A C 1
ATOM 1334 O O . LYS A 1 164 ? -29.529 -6.756 52.696 1.00 73.25 164 LYS A O 1
ATOM 1339 N N . VAL A 1 165 ? -31.021 -8.433 52.535 1.00 76.81 165 VAL A N 1
ATOM 1340 C CA . VAL A 1 165 ? -31.970 -7.709 51.678 1.00 76.81 165 VAL A CA 1
ATOM 1341 C C . VAL A 1 165 ? -32.540 -6.501 52.414 1.00 76.81 165 VAL A C 1
ATOM 1343 O O . VAL A 1 165 ? -32.424 -5.395 51.899 1.00 76.81 165 VAL A O 1
ATOM 1346 N N . MET A 1 166 ? -33.031 -6.679 53.645 1.00 76.44 166 MET A N 1
ATOM 1347 C CA . MET A 1 166 ? -33.551 -5.575 54.464 1.00 76.44 166 MET A CA 1
ATOM 1348 C C . MET A 1 166 ? -32.513 -4.464 54.657 1.00 76.44 166 MET A C 1
ATOM 1350 O O . MET A 1 166 ? -32.806 -3.295 54.447 1.00 76.44 166 MET A O 1
ATOM 1354 N N . THR A 1 167 ? -31.265 -4.823 54.978 1.00 73.44 167 THR A N 1
ATOM 1355 C CA . THR A 1 167 ? -30.194 -3.834 55.181 1.00 73.44 167 THR A CA 1
ATOM 1356 C C . THR A 1 167 ? -29.843 -3.102 53.883 1.00 73.44 167 THR A C 1
ATOM 1358 O O . THR A 1 167 ? -29.621 -1.896 53.907 1.00 73.44 167 THR A O 1
ATOM 1361 N N . LEU A 1 168 ? -29.804 -3.803 52.744 1.00 71.38 168 LEU A N 1
ATOM 1362 C CA . LEU A 1 168 ? -29.558 -3.181 51.440 1.00 71.38 168 LEU A CA 1
ATOM 1363 C C . LEU A 1 168 ? -30.708 -2.261 51.016 1.00 71.38 168 LEU A C 1
ATOM 1365 O O . LEU A 1 168 ? -30.457 -1.203 50.443 1.00 71.38 168 LEU A O 1
ATOM 1369 N N . GLU A 1 169 ? -31.954 -2.627 51.308 1.00 75.88 169 GLU A N 1
ATOM 1370 C CA . GLU A 1 169 ? -33.119 -1.774 51.067 1.00 75.88 169 GLU A CA 1
ATOM 1371 C C . GLU A 1 169 ? -33.126 -0.539 51.967 1.00 75.88 169 GLU A C 1
ATOM 1373 O O . GLU A 1 169 ? -33.391 0.560 51.485 1.00 75.88 169 GLU A O 1
ATOM 1378 N N . ASP A 1 170 ? -32.786 -0.689 53.246 1.00 74.69 170 ASP A N 1
ATOM 1379 C CA . ASP A 1 170 ? -32.643 0.433 54.172 1.00 74.69 170 ASP A CA 1
ATOM 1380 C C . ASP A 1 170 ? -31.524 1.370 53.722 1.00 74.69 170 ASP A C 1
ATOM 1382 O O . ASP A 1 170 ? -31.699 2.583 53.726 1.00 74.69 170 ASP A O 1
ATOM 1386 N N . TRP A 1 171 ? -30.394 0.829 53.259 1.00 69.88 171 TRP A N 1
ATOM 1387 C CA . TRP A 1 171 ? -29.303 1.628 52.699 1.00 69.88 171 TRP A CA 1
ATOM 1388 C C . TRP A 1 171 ? -29.718 2.330 51.408 1.00 69.88 171 TRP A C 1
ATOM 1390 O O . TRP A 1 171 ? -29.389 3.500 51.228 1.00 69.88 171 TRP A O 1
ATOM 1400 N N . LYS A 1 172 ? -30.488 1.668 50.537 1.00 69.38 172 LYS A N 1
ATOM 1401 C CA . LYS A 1 172 ? -31.082 2.278 49.338 1.00 69.38 172 LYS A CA 1
ATOM 1402 C C . LYS A 1 172 ? -32.031 3.428 49.702 1.00 69.38 172 LYS A C 1
ATOM 1404 O O . LYS A 1 172 ? -32.005 4.465 49.051 1.00 69.38 172 LYS A O 1
ATOM 1409 N N . LYS A 1 173 ? -32.842 3.271 50.752 1.00 72.69 173 LYS A N 1
ATOM 1410 C CA . LYS A 1 173 ? -33.759 4.313 51.248 1.00 72.69 173 LYS A CA 1
ATOM 1411 C C . LYS A 1 173 ? -33.011 5.473 51.917 1.00 72.69 173 LYS A C 1
ATOM 1413 O O . LYS A 1 173 ? -33.323 6.625 51.641 1.00 72.69 173 LYS A O 1
ATOM 1418 N N . LEU A 1 174 ? -32.015 5.178 52.756 1.00 66.56 174 LEU A N 1
ATOM 1419 C CA . LEU A 1 174 ? -31.203 6.160 53.489 1.00 66.56 174 LEU A CA 1
ATOM 1420 C C . LEU A 1 174 ? -30.285 6.975 52.577 1.00 66.56 174 LEU A C 1
ATOM 1422 O O . LEU A 1 174 ? -30.018 8.138 52.863 1.00 66.56 174 LEU A O 1
ATOM 1426 N N . SER A 1 175 ? -29.792 6.374 51.494 1.00 60.34 175 SER A N 1
ATOM 1427 C CA . SER A 1 175 ? -28.902 7.064 50.560 1.00 60.34 175 SER A CA 1
ATOM 1428 C C . SER A 1 175 ? -29.631 8.068 49.671 1.00 60.34 175 SER A C 1
ATOM 1430 O O . SER A 1 175 ? -28.967 8.961 49.165 1.00 60.34 175 SER A O 1
ATOM 1432 N N . GLY A 1 176 ? -30.957 7.981 49.495 1.00 59.38 176 GLY A N 1
ATOM 1433 C CA . GLY A 1 176 ? -31.780 9.011 48.834 1.00 59.38 176 GLY A CA 1
ATOM 1434 C C . GLY A 1 176 ? -31.411 9.356 47.380 1.00 59.38 176 GLY A C 1
ATOM 1435 O O . GLY A 1 176 ? -32.058 10.207 46.776 1.00 59.38 176 GLY A O 1
ATOM 1436 N N . PHE A 1 177 ? -30.387 8.717 46.811 1.00 57.50 177 PHE A N 1
ATOM 1437 C CA . PHE A 1 177 ? -29.855 8.992 45.484 1.00 57.50 177 PHE A CA 1
ATOM 1438 C C . PHE A 1 177 ? -30.310 7.911 44.509 1.00 57.50 177 PHE A C 1
ATOM 1440 O O . PHE A 1 177 ? -29.961 6.736 44.632 1.00 57.50 177 PHE A O 1
ATOM 1447 N N . ASP A 1 178 ? -31.077 8.333 43.508 1.00 63.84 178 ASP A N 1
ATOM 1448 C CA . ASP A 1 178 ? -31.427 7.500 42.369 1.00 63.84 178 ASP A CA 1
ATOM 1449 C C . ASP A 1 178 ? -30.219 7.389 41.424 1.00 63.84 178 ASP A C 1
ATOM 1451 O O . ASP A 1 178 ? -29.967 8.247 40.577 1.00 63.84 178 ASP A O 1
ATOM 1455 N N . TYR A 1 179 ? -29.416 6.338 41.608 1.00 64.81 179 TYR A N 1
ATOM 1456 C CA . TYR A 1 179 ? -28.263 6.053 40.749 1.00 64.81 179 TYR A CA 1
ATOM 1457 C C . TYR A 1 179 ? -28.660 5.586 39.345 1.00 64.81 179 TYR A C 1
ATOM 1459 O O . TYR A 1 179 ? -27.779 5.461 38.499 1.00 64.81 179 TYR A O 1
ATOM 1467 N N . THR A 1 180 ? -29.948 5.345 39.077 1.00 74.31 180 THR A N 1
ATOM 1468 C CA . THR A 1 180 ? -30.423 4.829 37.787 1.00 74.31 180 THR A CA 1
ATOM 1469 C C . THR A 1 180 ? -30.033 5.766 36.645 1.00 74.31 180 THR A C 1
ATOM 1471 O O . THR A 1 180 ? -29.496 5.302 35.645 1.00 74.31 180 THR A O 1
ATOM 1474 N N . ASN A 1 181 ? -30.160 7.083 36.845 1.00 73.19 181 ASN A N 1
ATOM 1475 C CA . ASN A 1 181 ? -29.756 8.078 35.845 1.00 73.19 181 ASN A CA 1
ATOM 1476 C C . ASN A 1 181 ? -28.240 8.072 35.603 1.00 73.19 181 ASN A C 1
ATOM 1478 O O . ASN A 1 181 ? -27.807 8.049 34.463 1.00 73.19 181 ASN A O 1
ATOM 1482 N N . LYS A 1 182 ? -27.418 7.994 36.658 1.00 75.44 182 LYS A N 1
ATOM 1483 C CA . LYS A 1 182 ? -25.949 7.963 36.509 1.00 75.44 182 LYS A CA 1
ATOM 1484 C C . LYS A 1 182 ? -25.441 6.669 35.875 1.00 75.44 182 LYS A C 1
ATOM 1486 O O . LYS A 1 182 ? -24.434 6.680 35.177 1.00 75.44 182 LYS A O 1
ATOM 1491 N N . ILE A 1 183 ? -26.098 5.546 36.164 1.00 77.69 183 ILE A N 1
ATOM 1492 C CA . ILE A 1 183 ? -25.797 4.263 35.523 1.00 77.69 183 ILE A CA 1
ATOM 1493 C C . ILE A 1 183 ? -26.163 4.340 34.041 1.00 77.69 183 ILE A C 1
ATOM 1495 O O . ILE A 1 183 ? -25.375 3.891 33.215 1.00 77.69 183 ILE A O 1
ATOM 1499 N N . GLN A 1 184 ? -27.304 4.949 33.706 1.00 80.62 184 GLN A N 1
ATOM 1500 C CA . GLN A 1 184 ? -27.692 5.172 32.318 1.00 80.62 184 GLN A CA 1
ATOM 1501 C C . GLN A 1 184 ? -26.694 6.086 31.593 1.00 80.62 184 GLN A C 1
ATOM 1503 O O . GLN A 1 184 ? -26.204 5.702 30.539 1.00 80.62 184 GLN A O 1
ATOM 1508 N N . ASP A 1 185 ? -26.291 7.204 32.204 1.00 76.75 185 ASP A N 1
ATOM 1509 C CA . ASP A 1 185 ? -25.286 8.113 31.636 1.00 76.75 185 ASP A CA 1
ATOM 1510 C C . ASP A 1 185 ? -23.959 7.388 31.343 1.00 76.75 185 ASP A C 1
ATOM 1512 O O . ASP A 1 185 ? -23.334 7.616 30.311 1.00 76.75 185 ASP A O 1
ATOM 1516 N N . LEU A 1 186 ? -23.519 6.488 32.234 1.00 81.88 186 LEU A N 1
ATOM 1517 C CA . LEU A 1 186 ? -22.305 5.690 32.026 1.00 81.88 186 LEU A CA 1
ATOM 1518 C C . LEU A 1 186 ? -22.453 4.676 30.887 1.00 81.88 186 LEU A C 1
ATOM 1520 O O . LEU A 1 186 ? -21.498 4.469 30.140 1.00 81.88 186 LEU A O 1
ATOM 1524 N N . LEU A 1 187 ? -23.623 4.048 30.754 1.00 84.69 187 LEU A N 1
ATOM 1525 C CA . LEU A 1 187 ? -23.911 3.132 29.649 1.00 84.69 187 LEU A CA 1
ATOM 1526 C C . LEU A 1 187 ? -23.939 3.876 28.310 1.00 84.69 187 LEU A C 1
ATOM 1528 O O . LEU A 1 187 ? -23.374 3.386 27.333 1.00 84.69 187 LEU A O 1
ATOM 1532 N N . ASP A 1 188 ? -24.522 5.073 28.279 1.00 88.19 188 ASP A N 1
ATOM 1533 C CA . ASP A 1 188 ? -24.564 5.921 27.089 1.00 88.19 188 ASP A CA 1
ATOM 1534 C C . ASP A 1 188 ? -23.151 6.391 26.702 1.00 88.19 188 ASP A C 1
ATOM 1536 O O . ASP A 1 188 ? -22.767 6.331 25.531 1.00 88.19 188 ASP A O 1
ATOM 1540 N N . LEU A 1 189 ? -22.328 6.776 27.687 1.00 88.94 189 LEU A N 1
ATOM 1541 C CA . LEU A 1 189 ? -20.928 7.146 27.462 1.00 88.94 189 LEU A CA 1
ATOM 1542 C C . LEU A 1 189 ? -20.104 5.967 26.927 1.00 88.94 189 LEU A C 1
ATOM 1544 O O . LEU A 1 189 ? -19.267 6.140 26.040 1.00 88.94 189 LEU A O 1
ATOM 1548 N N . GLN A 1 190 ? -20.345 4.765 27.456 1.00 86.06 190 GLN A N 1
ATOM 1549 C CA . GLN A 1 190 ? -19.694 3.545 26.991 1.00 86.06 190 GLN A CA 1
ATOM 1550 C C . GLN A 1 190 ? -20.091 3.222 25.546 1.00 86.06 190 GLN A C 1
ATOM 1552 O O . GLN A 1 190 ? -19.217 2.935 24.731 1.00 86.06 190 GLN A O 1
ATOM 1557 N N . ALA A 1 191 ? -21.377 3.329 25.203 1.00 88.56 191 ALA A N 1
ATOM 1558 C CA . ALA A 1 191 ? -21.844 3.130 23.835 1.00 88.56 191 ALA A CA 1
ATOM 1559 C C . ALA A 1 191 ? -21.203 4.135 22.865 1.00 88.56 191 ALA A C 1
ATOM 1561 O O . ALA A 1 191 ? -20.771 3.756 21.777 1.00 88.56 191 ALA A O 1
ATOM 1562 N N . PHE A 1 192 ? -21.077 5.401 23.272 1.00 88.19 192 PHE A N 1
ATOM 1563 C CA . PHE A 1 192 ? -20.410 6.423 22.467 1.00 88.19 192 PHE A CA 1
ATOM 1564 C C . PHE A 1 192 ? -18.926 6.105 22.246 1.00 88.19 192 PHE A C 1
ATOM 1566 O O . PHE A 1 192 ? -18.443 6.157 21.116 1.00 88.19 192 PHE A O 1
ATOM 1573 N N . HIS A 1 193 ? -18.217 5.707 23.304 1.00 85.75 193 HIS A N 1
ATOM 1574 C CA . HIS A 1 193 ? -16.826 5.272 23.204 1.00 85.75 193 HIS A CA 1
ATOM 1575 C C . HIS A 1 193 ? -16.667 4.059 22.272 1.00 85.75 193 HIS A C 1
ATOM 1577 O O . HIS A 1 193 ? -15.744 4.021 21.459 1.00 85.75 193 HIS A O 1
ATOM 1583 N N . ASP A 1 194 ? -17.564 3.075 22.350 1.00 85.88 194 ASP A N 1
ATOM 1584 C CA . ASP A 1 194 ? -17.514 1.889 21.492 1.00 85.88 194 ASP A CA 1
ATOM 1585 C C . ASP A 1 194 ? -17.762 2.237 20.014 1.00 85.88 194 ASP A C 1
ATOM 1587 O O . ASP A 1 194 ? -17.081 1.693 19.142 1.00 85.88 194 ASP A O 1
ATOM 1591 N N . ILE A 1 195 ? -18.652 3.196 19.727 1.00 91.00 195 ILE A N 1
ATOM 1592 C CA . ILE A 1 195 ? -18.857 3.742 18.374 1.00 91.00 195 ILE A CA 1
ATOM 1593 C C . ILE A 1 195 ? -17.587 4.436 17.877 1.00 91.00 195 ILE A C 1
ATOM 1595 O O . ILE A 1 195 ? -17.112 4.120 16.788 1.00 91.00 195 ILE A O 1
ATOM 1599 N N . GLN A 1 196 ? -17.000 5.330 18.678 1.00 84.50 196 GLN A N 1
ATOM 1600 C CA . GLN A 1 196 ? -15.763 6.027 18.311 1.00 84.50 196 GLN A CA 1
ATOM 1601 C C . GLN A 1 196 ? -14.612 5.050 18.062 1.00 84.50 196 GLN A C 1
ATOM 1603 O O . GLN A 1 196 ? -13.841 5.209 17.118 1.00 84.50 196 GLN A O 1
ATOM 1608 N N . LYS A 1 197 ? -14.509 4.001 18.882 1.00 83.88 197 LYS A N 1
ATOM 1609 C CA . LYS A 1 197 ? -13.511 2.947 18.713 1.00 83.88 197 LYS A CA 1
ATOM 1610 C C . LYS A 1 197 ? -13.743 2.142 17.435 1.00 83.88 197 LYS A C 1
ATOM 1612 O O . LYS A 1 197 ? -12.782 1.844 16.730 1.00 83.88 197 LYS A O 1
ATOM 1617 N N . ALA A 1 198 ? -14.990 1.781 17.133 1.00 85.31 198 ALA A N 1
ATOM 1618 C CA . ALA A 1 198 ? -15.333 1.081 15.898 1.00 85.31 198 ALA A CA 1
ATOM 1619 C C . ALA A 1 198 ? -15.015 1.937 14.664 1.00 85.31 198 ALA A C 1
ATOM 1621 O O . ALA A 1 198 ? -14.438 1.434 13.702 1.00 85.31 198 ALA A O 1
ATOM 1622 N N . GLU A 1 199 ? -15.320 3.233 14.719 1.00 85.56 199 GLU A N 1
ATOM 1623 C CA . GLU A 1 199 ? -14.997 4.188 13.663 1.00 85.56 199 GLU A CA 1
ATOM 1624 C C . GLU A 1 199 ? -13.480 4.335 13.471 1.00 85.56 199 GLU A C 1
ATOM 1626 O O . GLU A 1 199 ? -12.992 4.251 12.346 1.00 85.56 199 GLU A O 1
ATOM 1631 N N . LEU A 1 200 ? -12.713 4.475 14.556 1.00 79.00 200 LEU A N 1
ATOM 1632 C CA . LEU A 1 200 ? -11.252 4.570 14.503 1.00 79.00 200 LEU A CA 1
ATOM 1633 C C . LEU A 1 200 ? -10.601 3.298 13.935 1.00 79.00 200 LEU A C 1
ATOM 1635 O O . LEU A 1 200 ? -9.668 3.385 13.134 1.00 79.00 200 LEU A O 1
ATOM 1639 N N . ASN A 1 201 ? -11.106 2.121 14.311 1.00 80.81 201 ASN A N 1
ATOM 1640 C CA . ASN A 1 201 ? -10.650 0.850 13.750 1.00 80.81 201 ASN A CA 1
ATOM 1641 C C . ASN A 1 201 ? -10.949 0.770 12.247 1.00 80.81 201 ASN A C 1
ATOM 1643 O O . ASN A 1 201 ? -10.039 0.513 11.467 1.00 80.81 201 ASN A O 1
ATOM 1647 N N . ALA A 1 202 ? -12.181 1.077 11.826 1.00 79.69 202 ALA A N 1
ATOM 1648 C CA . ALA A 1 202 ? -12.560 1.064 10.412 1.00 79.69 202 ALA A CA 1
ATOM 1649 C C . ALA A 1 202 ? -11.721 2.046 9.573 1.00 79.69 202 ALA A C 1
ATOM 1651 O O . ALA A 1 202 ? -11.315 1.731 8.450 1.00 79.69 202 ALA A O 1
ATOM 1652 N N . ARG A 1 203 ? -11.414 3.226 10.127 1.00 75.56 203 ARG A N 1
ATOM 1653 C CA . ARG A 1 203 ? -10.497 4.190 9.504 1.00 75.56 203 ARG A CA 1
ATOM 1654 C C . ARG A 1 203 ? -9.094 3.602 9.373 1.00 75.56 203 ARG A C 1
ATOM 1656 O O . ARG A 1 203 ? -8.526 3.647 8.289 1.00 75.56 203 ARG A O 1
ATOM 1663 N N . THR A 1 204 ? -8.558 3.003 10.435 1.00 75.75 204 THR A N 1
ATOM 1664 C CA . THR A 1 204 ? -7.214 2.400 10.430 1.00 75.75 204 THR A CA 1
ATOM 1665 C C . THR A 1 204 ? -7.105 1.266 9.408 1.00 75.75 204 THR A C 1
ATOM 1667 O O . THR A 1 204 ? -6.137 1.228 8.651 1.00 75.75 204 THR A O 1
ATOM 1670 N N . ASP A 1 205 ? -8.119 0.404 9.315 1.00 78.06 205 ASP A N 1
ATOM 1671 C CA . ASP A 1 205 ? -8.185 -0.673 8.321 1.00 78.06 205 ASP A CA 1
ATOM 1672 C C . ASP A 1 205 ? -8.193 -0.114 6.888 1.00 78.06 205 ASP A C 1
ATOM 1674 O O . ASP A 1 205 ? -7.484 -0.609 6.010 1.00 78.06 205 ASP A O 1
ATOM 1678 N N . THR A 1 206 ? -8.943 0.969 6.656 1.00 80.06 206 THR A N 1
ATOM 1679 C CA . THR A 1 206 ? -8.996 1.649 5.350 1.00 80.06 206 THR A CA 1
ATOM 1680 C C . THR A 1 206 ? -7.637 2.238 4.974 1.00 80.06 206 THR A C 1
ATOM 1682 O O . THR A 1 206 ? -7.169 2.064 3.850 1.00 80.06 206 THR A O 1
ATOM 1685 N N . VAL A 1 207 ? -6.965 2.897 5.920 1.00 73.62 207 VAL A N 1
ATOM 1686 C CA . VAL A 1 207 ? -5.624 3.458 5.713 1.00 73.62 207 VAL A CA 1
ATOM 1687 C C . VAL A 1 207 ? -4.611 2.356 5.428 1.00 73.62 207 VAL A C 1
ATOM 1689 O O . VAL A 1 207 ? -3.821 2.476 4.494 1.00 73.62 207 VAL A O 1
ATOM 1692 N N . GLN A 1 208 ? -4.651 1.258 6.183 1.00 75.75 208 GLN A N 1
ATOM 1693 C CA . GLN A 1 208 ? -3.768 0.119 5.962 1.00 75.75 208 GLN A CA 1
ATOM 1694 C C . GLN A 1 208 ? -3.971 -0.494 4.570 1.00 75.75 208 GLN A C 1
ATOM 1696 O O . GLN A 1 208 ? -2.986 -0.837 3.910 1.00 75.75 208 GLN A O 1
ATOM 1701 N N . ALA A 1 209 ? -5.217 -0.597 4.100 1.00 77.88 209 ALA A N 1
ATOM 1702 C CA . ALA A 1 209 ? -5.524 -1.070 2.754 1.00 77.88 209 ALA A CA 1
ATOM 1703 C C . ALA A 1 209 ? -4.949 -0.137 1.675 1.00 77.88 209 ALA A C 1
ATOM 1705 O O . ALA A 1 209 ? -4.255 -0.611 0.776 1.00 77.88 209 ALA A O 1
ATOM 1706 N N . LEU A 1 210 ? -5.156 1.180 1.805 1.00 75.56 210 LEU A N 1
ATOM 1707 C CA . LEU A 1 210 ? -4.628 2.177 0.865 1.00 75.56 210 LEU A CA 1
ATOM 1708 C C . LEU A 1 210 ? -3.095 2.179 0.817 1.00 75.56 210 LEU A C 1
ATOM 1710 O O . LEU A 1 210 ? -2.511 2.228 -0.264 1.00 75.56 210 LEU A O 1
ATOM 1714 N N . VAL A 1 211 ? -2.434 2.086 1.975 1.00 75.00 211 VAL A N 1
ATOM 1715 C CA . VAL A 1 211 ? -0.968 1.994 2.050 1.00 75.00 211 VAL A CA 1
ATOM 1716 C C . VAL A 1 211 ? -0.476 0.710 1.388 1.00 75.00 211 VAL A C 1
ATOM 1718 O O . VAL A 1 211 ? 0.453 0.761 0.590 1.00 75.00 211 VAL A O 1
ATOM 1721 N N . SER A 1 212 ? -1.118 -0.428 1.662 1.00 78.19 212 SER A N 1
ATOM 1722 C CA . SER A 1 212 ? -0.731 -1.715 1.068 1.00 78.19 212 SER A CA 1
ATOM 1723 C C . SER A 1 212 ? -0.884 -1.705 -0.455 1.00 78.19 212 SER A C 1
ATOM 1725 O O . SER A 1 212 ? 0.003 -2.168 -1.169 1.00 78.19 212 SER A O 1
ATOM 1727 N N . GLU A 1 213 ? -1.979 -1.139 -0.968 1.00 79.75 213 GLU A N 1
ATOM 1728 C CA . GLU A 1 213 ? -2.203 -0.984 -2.407 1.00 79.75 213 GLU A CA 1
ATOM 1729 C C . GLU A 1 213 ? -1.150 -0.072 -3.047 1.00 79.75 213 GLU A C 1
ATOM 1731 O O . GLU A 1 213 ? -0.590 -0.404 -4.093 1.00 79.75 213 GLU A O 1
ATOM 1736 N N . ALA A 1 214 ? -0.839 1.054 -2.406 1.00 73.38 214 ALA A N 1
ATOM 1737 C CA . ALA A 1 214 ? 0.181 1.975 -2.879 1.00 73.38 214 ALA A CA 1
ATOM 1738 C C . ALA A 1 214 ? 1.580 1.338 -2.906 1.00 73.38 214 ALA A C 1
ATOM 1740 O O . ALA A 1 214 ? 2.304 1.496 -3.892 1.00 73.38 214 ALA A O 1
ATOM 1741 N N . THR A 1 215 ? 1.949 0.582 -1.868 1.00 77.88 215 THR A N 1
ATOM 1742 C CA . THR A 1 215 ? 3.201 -0.184 -1.832 1.00 77.88 215 THR A CA 1
ATOM 1743 C C . THR A 1 215 ? 3.256 -1.179 -2.986 1.00 77.88 215 THR A C 1
ATOM 1745 O O . THR A 1 215 ? 4.215 -1.160 -3.751 1.00 77.88 215 THR A O 1
ATOM 1748 N N . CYS A 1 216 ? 2.195 -1.963 -3.186 1.00 82.69 216 CYS A N 1
ATOM 1749 C CA . CYS A 1 216 ? 2.145 -2.983 -4.231 1.00 82.69 216 CYS A CA 1
ATOM 1750 C C . CYS A 1 216 ? 2.242 -2.375 -5.646 1.00 82.69 216 CYS A C 1
ATOM 1752 O O . CYS A 1 216 ? 2.972 -2.874 -6.502 1.00 82.69 216 CYS A O 1
ATOM 1754 N N . ARG A 1 217 ? 1.574 -1.236 -5.890 1.00 78.00 217 ARG A N 1
ATOM 1755 C CA . ARG A 1 217 ? 1.708 -0.483 -7.153 1.00 78.00 217 ARG A CA 1
ATOM 1756 C C . ARG A 1 217 ? 3.126 0.055 -7.357 1.00 78.00 217 ARG A C 1
ATOM 1758 O O . ARG A 1 217 ? 3.641 -0.002 -8.470 1.00 78.00 217 ARG A O 1
ATOM 1765 N N . THR A 1 218 ? 3.759 0.555 -6.298 1.00 76.31 218 THR A N 1
ATOM 1766 C CA . THR A 1 218 ? 5.129 1.090 -6.361 1.00 76.31 218 THR A CA 1
ATOM 1767 C C . THR A 1 218 ? 6.144 -0.015 -6.655 1.00 76.31 218 THR A C 1
ATOM 1769 O O . THR A 1 218 ? 7.023 0.173 -7.491 1.00 76.31 218 THR A O 1
ATOM 1772 N N . GLU A 1 219 ? 5.999 -1.181 -6.023 1.00 82.88 219 GLU A N 1
ATOM 1773 C CA . GLU A 1 219 ? 6.823 -2.366 -6.289 1.00 82.88 219 GLU A CA 1
ATOM 1774 C C . GLU A 1 219 ? 6.674 -2.830 -7.741 1.00 82.88 219 GLU A C 1
ATOM 1776 O O . GLU A 1 219 ? 7.672 -2.994 -8.438 1.00 82.88 219 GLU A O 1
ATOM 1781 N N . SER A 1 220 ? 5.438 -2.933 -8.241 1.00 81.44 220 SER A N 1
ATOM 1782 C CA . SER A 1 220 ? 5.180 -3.308 -9.636 1.00 81.44 220 SER A CA 1
ATOM 1783 C C . SER A 1 220 ? 5.796 -2.324 -10.639 1.00 81.44 220 SER A C 1
ATOM 1785 O O . SER A 1 220 ? 6.332 -2.741 -11.667 1.00 81.44 220 SER A O 1
ATOM 1787 N N . LEU A 1 221 ? 5.771 -1.020 -10.345 1.00 78.69 221 LEU A N 1
ATOM 1788 C CA . LEU A 1 221 ? 6.428 -0.015 -11.183 1.00 78.69 221 LEU A CA 1
ATOM 1789 C C . LEU A 1 221 ? 7.948 -0.102 -11.117 1.00 78.69 221 LEU A C 1
ATOM 1791 O O . LEU A 1 221 ? 8.598 0.075 -12.143 1.00 78.69 221 LEU A O 1
ATOM 1795 N N . ALA A 1 222 ? 8.516 -0.388 -9.945 1.00 78.31 222 ALA A N 1
ATOM 1796 C CA . ALA A 1 222 ? 9.951 -0.595 -9.800 1.00 78.31 222 ALA A CA 1
ATOM 1797 C C . ALA A 1 222 ? 10.420 -1.824 -10.595 1.00 78.31 222 ALA A C 1
ATOM 1799 O O . ALA A 1 222 ? 11.431 -1.755 -11.291 1.00 78.31 222 ALA A O 1
ATOM 1800 N N . GLU A 1 223 ? 9.664 -2.924 -10.561 1.00 82.88 223 GLU A N 1
ATOM 1801 C CA . GLU A 1 223 ? 9.933 -4.108 -11.386 1.00 82.88 223 GLU A CA 1
ATOM 1802 C C . GLU A 1 223 ? 9.835 -3.797 -12.883 1.00 82.88 223 GLU A C 1
ATOM 1804 O O . GLU A 1 223 ? 10.721 -4.172 -13.654 1.00 82.88 223 GLU A O 1
ATOM 1809 N N . ALA A 1 224 ? 8.797 -3.067 -13.302 1.00 77.94 224 ALA A N 1
ATOM 1810 C CA . ALA A 1 224 ? 8.644 -2.647 -14.690 1.00 77.94 224 ALA A CA 1
ATOM 1811 C C . ALA A 1 224 ? 9.795 -1.732 -15.140 1.00 77.94 224 ALA A C 1
ATOM 1813 O O . ALA A 1 224 ? 10.323 -1.913 -16.236 1.00 77.94 224 ALA A O 1
ATOM 1814 N N . ALA A 1 225 ? 10.216 -0.786 -14.296 1.00 74.19 225 ALA A N 1
ATOM 1815 C CA . ALA A 1 225 ? 11.342 0.099 -14.572 1.00 74.19 225 ALA A CA 1
ATOM 1816 C C . ALA A 1 225 ? 12.657 -0.682 -14.693 1.00 74.19 225 ALA A C 1
ATOM 1818 O O . ALA A 1 225 ? 13.382 -0.485 -15.664 1.00 74.19 225 ALA A O 1
ATOM 1819 N N . ASN A 1 226 ? 12.928 -1.617 -13.776 1.00 81.38 226 ASN A N 1
ATOM 1820 C CA . ASN A 1 226 ? 14.110 -2.481 -13.847 1.00 81.38 226 ASN A CA 1
ATOM 1821 C C . ASN A 1 226 ? 14.122 -3.307 -15.137 1.00 81.38 226 ASN A C 1
ATOM 1823 O O . ASN A 1 226 ? 15.102 -3.277 -15.872 1.00 81.38 226 ASN A O 1
ATOM 1827 N N . SER A 1 227 ? 13.006 -3.957 -15.480 1.00 81.81 227 SER A N 1
ATOM 1828 C CA . SER A 1 227 ? 12.906 -4.718 -16.730 1.00 81.81 227 SER A CA 1
ATOM 1829 C C . SER A 1 227 ? 13.145 -3.846 -17.968 1.00 81.81 227 SER A C 1
ATOM 1831 O O . SER A 1 227 ? 13.712 -4.316 -18.953 1.00 81.81 227 SER A O 1
ATOM 1833 N N . ARG A 1 228 ? 12.720 -2.577 -17.944 1.00 77.00 228 ARG A N 1
ATOM 1834 C CA . ARG A 1 228 ? 12.969 -1.638 -19.044 1.00 77.00 228 ARG A CA 1
ATOM 1835 C C . ARG A 1 228 ? 14.417 -1.172 -19.094 1.00 77.00 228 ARG A C 1
ATOM 1837 O O . ARG A 1 228 ? 14.941 -1.037 -20.194 1.00 77.00 228 ARG A O 1
ATOM 1844 N N . LEU A 1 229 ? 15.066 -0.973 -17.950 1.00 80.56 229 LEU A N 1
ATOM 1845 C CA . LEU A 1 229 ? 16.498 -0.679 -17.888 1.00 80.56 229 LEU A CA 1
ATOM 1846 C C . LEU A 1 229 ? 17.329 -1.830 -18.464 1.00 80.56 229 LEU A C 1
ATOM 1848 O O . LEU A 1 229 ? 18.201 -1.565 -19.284 1.00 80.56 229 LEU A O 1
ATOM 1852 N N . ASP A 1 230 ? 16.993 -3.083 -18.150 1.00 82.62 230 ASP A N 1
ATOM 1853 C CA . ASP A 1 230 ? 17.671 -4.254 -18.726 1.00 82.62 230 ASP A CA 1
ATOM 1854 C C . ASP A 1 230 ? 17.525 -4.293 -20.258 1.00 82.62 230 ASP A C 1
ATOM 1856 O O . ASP A 1 230 ? 18.462 -4.605 -20.996 1.00 82.62 230 ASP A O 1
ATOM 1860 N N . VAL A 1 231 ? 16.333 -3.968 -20.770 1.00 82.88 231 VAL A N 1
ATOM 1861 C CA . VAL A 1 231 ? 16.088 -3.876 -22.217 1.00 82.88 231 VAL A CA 1
ATOM 1862 C C . VAL A 1 231 ? 16.915 -2.746 -22.836 1.00 82.88 231 VAL A C 1
ATOM 1864 O O . VAL A 1 231 ? 17.540 -2.960 -23.874 1.00 82.88 231 VAL A O 1
ATOM 1867 N N . LEU A 1 232 ? 16.973 -1.579 -22.190 1.00 79.75 232 LEU A N 1
ATOM 1868 C CA . LEU A 1 232 ? 17.783 -0.446 -22.640 1.00 79.75 232 LEU A CA 1
ATOM 1869 C C . LEU A 1 232 ? 19.277 -0.769 -22.656 1.00 79.75 232 LEU A C 1
ATOM 1871 O O . LEU A 1 232 ? 19.954 -0.387 -23.607 1.00 79.75 232 LEU A O 1
ATOM 1875 N N . GLU A 1 233 ? 19.787 -1.478 -21.651 1.00 83.56 233 GLU A N 1
ATOM 1876 C CA . GLU A 1 233 ? 21.188 -1.902 -21.582 1.00 83.56 233 GLU A CA 1
ATOM 1877 C C . GLU A 1 233 ? 21.534 -2.812 -22.768 1.00 83.56 233 GLU A C 1
ATOM 1879 O O . GLU A 1 233 ? 22.373 -2.451 -23.594 1.00 83.56 233 GLU A O 1
ATOM 1884 N N . ASN A 1 234 ? 20.781 -3.902 -22.957 1.00 83.62 234 ASN A N 1
ATOM 1885 C CA . ASN A 1 234 ? 20.969 -4.827 -24.083 1.00 83.62 234 ASN A CA 1
ATOM 1886 C C . ASN A 1 234 ? 20.878 -4.125 -25.451 1.00 83.62 234 ASN A C 1
ATOM 1888 O O . ASN A 1 234 ? 21.607 -4.432 -26.401 1.00 83.62 234 ASN A O 1
ATOM 1892 N N . GLN A 1 235 ? 19.946 -3.182 -25.592 1.00 78.38 235 GLN A N 1
ATOM 1893 C CA . GLN A 1 235 ? 19.774 -2.451 -26.843 1.00 78.38 235 GLN A CA 1
ATOM 1894 C C . GLN A 1 235 ? 20.865 -1.392 -27.062 1.00 78.38 235 GLN A C 1
ATOM 1896 O O . GLN A 1 235 ? 21.225 -1.121 -28.212 1.00 78.38 235 GLN A O 1
ATOM 1901 N N . THR A 1 236 ? 21.423 -0.824 -25.991 1.00 82.81 236 THR A N 1
ATOM 1902 C CA . THR A 1 236 ? 22.583 0.075 -26.053 1.00 82.81 236 THR A CA 1
ATOM 1903 C C . THR A 1 236 ? 23.814 -0.688 -26.527 1.00 82.81 236 THR A C 1
ATOM 1905 O O . THR A 1 236 ? 24.434 -0.259 -27.496 1.00 82.81 236 THR A O 1
ATOM 1908 N N . GLU A 1 237 ? 24.091 -1.866 -25.959 1.00 86.44 237 GLU A N 1
ATOM 1909 C CA . GLU A 1 237 ? 25.174 -2.756 -26.413 1.00 86.44 237 GLU A CA 1
ATOM 1910 C C . GLU A 1 237 ? 25.015 -3.147 -27.892 1.00 86.44 237 GLU A C 1
ATOM 1912 O O . GLU A 1 237 ? 25.968 -3.143 -28.679 1.00 86.44 237 GLU A O 1
ATOM 1917 N N . THR A 1 238 ? 23.777 -3.442 -28.304 1.00 84.88 238 THR A N 1
ATOM 1918 C CA . THR A 1 238 ? 23.462 -3.741 -29.707 1.00 84.88 238 THR A CA 1
ATOM 1919 C C . THR A 1 238 ? 23.732 -2.529 -30.599 1.00 84.88 238 THR A C 1
ATOM 1921 O O . THR A 1 238 ? 24.280 -2.668 -31.690 1.00 84.88 238 THR A O 1
ATOM 1924 N N . THR A 1 239 ? 23.360 -1.330 -30.152 1.00 80.69 239 THR A N 1
ATOM 1925 C CA . THR A 1 239 ? 23.576 -0.090 -30.906 1.00 80.69 239 THR A CA 1
ATOM 1926 C C . THR A 1 239 ? 25.058 0.238 -31.033 1.00 80.69 239 THR A C 1
ATOM 1928 O O . THR A 1 239 ? 25.490 0.598 -32.124 1.00 80.69 239 THR A O 1
ATOM 1931 N N . GLU A 1 240 ? 25.833 0.074 -29.963 1.00 85.75 240 GLU A N 1
ATOM 1932 C CA . GLU A 1 240 ? 27.290 0.228 -29.971 1.00 85.75 240 GLU A CA 1
ATOM 1933 C C . GLU A 1 240 ? 27.927 -0.721 -30.993 1.00 85.75 240 GLU A C 1
ATOM 1935 O O . GLU A 1 240 ? 28.597 -0.272 -31.921 1.00 85.75 240 GLU A O 1
ATOM 1940 N N . SER A 1 241 ? 27.563 -2.006 -30.947 1.00 86.19 241 SER A N 1
ATOM 1941 C CA . SER A 1 241 ? 28.033 -3.013 -31.911 1.00 86.19 241 SER A CA 1
ATOM 1942 C C . SER A 1 241 ? 27.693 -2.656 -33.367 1.00 86.19 241 SER A C 1
ATOM 1944 O O . SER A 1 241 ? 28.466 -2.913 -34.293 1.00 86.19 241 SER A O 1
ATOM 1946 N N . LEU A 1 242 ? 26.513 -2.071 -33.603 1.00 84.00 242 LEU A N 1
ATOM 1947 C CA . LEU A 1 242 ? 26.104 -1.628 -34.935 1.00 84.00 242 LEU A CA 1
ATOM 1948 C C . LEU A 1 242 ? 26.869 -0.376 -35.389 1.00 84.00 242 LEU A C 1
ATOM 1950 O O . LEU A 1 242 ? 27.204 -0.268 -36.572 1.00 84.00 242 LEU A O 1
ATOM 1954 N N . LEU A 1 243 ? 27.145 0.562 -34.481 1.00 84.50 243 LEU A N 1
ATOM 1955 C CA . LEU A 1 243 ? 27.944 1.752 -34.773 1.00 84.50 243 LEU A CA 1
ATOM 1956 C C . LEU A 1 243 ? 29.380 1.375 -35.133 1.00 84.50 243 LEU A C 1
ATOM 1958 O O . LEU A 1 243 ? 29.867 1.878 -36.145 1.00 84.50 243 LEU A O 1
ATOM 1962 N N . ASP A 1 244 ? 29.989 0.432 -34.415 1.00 87.94 244 ASP A N 1
ATOM 1963 C CA . ASP A 1 244 ? 31.313 -0.111 -34.741 1.00 87.94 244 ASP A CA 1
ATOM 1964 C C . ASP A 1 244 ? 31.327 -0.715 -36.154 1.00 87.94 244 ASP A C 1
ATOM 1966 O O . ASP A 1 244 ? 32.164 -0.376 -36.995 1.00 87.94 244 ASP A O 1
ATOM 1970 N N . LEU A 1 245 ? 30.325 -1.540 -36.483 1.00 85.19 245 LEU A N 1
ATOM 1971 C CA . LEU A 1 245 ? 30.188 -2.129 -37.820 1.00 85.19 245 LEU A CA 1
ATOM 1972 C C . LEU A 1 245 ? 30.004 -1.061 -38.916 1.00 85.19 245 LEU A C 1
ATOM 1974 O O . LEU A 1 245 ? 30.508 -1.195 -40.042 1.00 85.19 245 LEU A O 1
ATOM 1978 N N . SER A 1 246 ? 29.254 -0.002 -38.608 1.00 85.00 246 SER A N 1
ATOM 1979 C CA . SER A 1 246 ? 29.047 1.133 -39.505 1.00 85.00 246 SER A CA 1
ATOM 1980 C C . SER A 1 246 ? 30.333 1.940 -39.688 1.00 85.00 246 SER A C 1
ATOM 1982 O O . SER A 1 246 ? 30.646 2.320 -40.818 1.00 85.00 246 SER A O 1
ATOM 1984 N N . GLU A 1 247 ? 31.101 2.175 -38.623 1.00 87.25 247 GLU A N 1
ATOM 1985 C CA . GLU A 1 247 ? 32.401 2.845 -38.677 1.00 87.25 247 GLU A CA 1
ATOM 1986 C C . GLU A 1 247 ? 33.372 2.064 -39.567 1.00 87.25 247 GLU A C 1
ATOM 1988 O O . GLU A 1 247 ? 33.917 2.624 -40.522 1.00 87.25 247 GLU A O 1
ATOM 1993 N N . GLU A 1 248 ? 33.520 0.757 -39.340 1.00 88.25 248 GLU A N 1
ATOM 1994 C CA . GLU A 1 248 ? 34.365 -0.108 -40.167 1.00 88.25 248 GLU A CA 1
ATOM 1995 C C . GLU A 1 248 ? 33.959 -0.063 -41.647 1.00 88.25 248 GLU A C 1
ATOM 1997 O O . GLU A 1 248 ? 34.800 -0.004 -42.553 1.00 88.25 248 GLU A O 1
ATOM 2002 N N . SER A 1 249 ? 32.655 -0.076 -41.922 1.00 86.56 249 SER A N 1
ATOM 2003 C CA . SER A 1 249 ? 32.120 0.003 -43.284 1.00 86.56 249 SER A CA 1
ATOM 2004 C C . SER A 1 249 ? 32.399 1.365 -43.922 1.00 86.56 249 SER A C 1
ATOM 2006 O O . SER A 1 249 ? 32.879 1.427 -45.054 1.00 86.56 249 SER A O 1
ATOM 2008 N N . MET A 1 250 ? 32.213 2.460 -43.187 1.00 86.56 250 MET A N 1
ATOM 2009 C CA . MET A 1 250 ? 32.512 3.813 -43.659 1.00 86.56 250 MET A CA 1
ATOM 2010 C C . MET A 1 250 ? 34.009 4.033 -43.896 1.00 86.56 250 MET A C 1
ATOM 2012 O O . MET A 1 250 ? 34.383 4.654 -44.893 1.00 86.56 250 MET A O 1
ATOM 2016 N N . LEU A 1 251 ? 34.884 3.488 -43.046 1.00 89.56 251 LEU A N 1
ATOM 2017 C CA . LEU A 1 251 ? 36.337 3.532 -43.230 1.00 89.56 251 LEU A CA 1
ATOM 2018 C C . LEU A 1 251 ? 36.775 2.773 -44.487 1.00 89.56 251 LEU A C 1
ATOM 2020 O O . LEU A 1 251 ? 37.639 3.260 -45.231 1.00 89.56 251 LEU A O 1
ATOM 2024 N N . ARG A 1 252 ? 36.160 1.615 -44.765 1.00 89.31 252 ARG A N 1
ATOM 2025 C CA . ARG A 1 252 ? 36.380 0.866 -46.011 1.00 89.31 252 ARG A CA 1
ATOM 2026 C C . ARG A 1 252 ? 35.952 1.687 -47.220 1.00 89.31 252 ARG A C 1
ATOM 2028 O O . ARG A 1 252 ? 36.790 1.929 -48.091 1.00 89.31 252 ARG A O 1
ATOM 2035 N N . VAL A 1 253 ? 34.729 2.217 -47.231 1.00 89.50 253 VAL A N 1
ATOM 2036 C CA . VAL A 1 253 ? 34.230 3.077 -48.316 1.00 89.50 253 VAL A CA 1
ATOM 2037 C C . VAL A 1 253 ? 35.134 4.282 -48.533 1.00 89.50 253 VAL A C 1
ATOM 2039 O O . VAL A 1 253 ? 35.554 4.554 -49.654 1.00 89.50 253 VAL A O 1
ATOM 2042 N N . HIS A 1 254 ? 35.486 4.996 -47.471 1.00 89.00 254 HIS A N 1
ATOM 2043 C CA . HIS A 1 254 ? 36.339 6.172 -47.552 1.00 89.00 254 HIS A CA 1
ATOM 2044 C C . HIS A 1 254 ? 37.730 5.835 -48.110 1.00 89.00 254 HIS A C 1
ATOM 2046 O O . HIS A 1 254 ? 38.253 6.557 -48.961 1.00 89.00 254 HIS A O 1
ATOM 2052 N N . THR A 1 255 ? 38.307 4.699 -47.708 1.00 89.19 255 THR A N 1
ATOM 2053 C CA . THR A 1 255 ? 39.563 4.193 -48.281 1.00 89.19 255 THR A CA 1
ATOM 2054 C C . THR A 1 255 ? 39.410 3.860 -49.766 1.00 89.19 255 THR A C 1
ATOM 2056 O O . THR A 1 255 ? 40.274 4.225 -50.567 1.00 89.19 255 THR A O 1
ATOM 2059 N N . ARG A 1 256 ? 38.304 3.211 -50.155 1.00 87.62 256 ARG A N 1
ATOM 2060 C CA . ARG A 1 256 ? 37.985 2.889 -51.556 1.00 87.62 256 ARG A CA 1
ATOM 2061 C C . ARG A 1 256 ? 37.850 4.156 -52.400 1.00 87.62 256 ARG A C 1
ATOM 2063 O O . ARG A 1 256 ? 38.468 4.247 -53.458 1.00 87.62 256 ARG A O 1
ATOM 2070 N N . VAL A 1 257 ? 37.117 5.155 -51.909 1.00 88.81 257 VAL A N 1
ATOM 2071 C CA . VAL A 1 257 ? 36.929 6.453 -52.572 1.00 88.81 257 VAL A CA 1
ATOM 2072 C C . VAL A 1 257 ? 38.260 7.185 -52.713 1.00 88.81 257 VAL A C 1
ATOM 2074 O O . VAL A 1 257 ? 38.599 7.600 -53.817 1.00 88.81 257 VAL A O 1
ATOM 2077 N N . ARG A 1 258 ? 39.072 7.275 -51.650 1.00 88.12 258 ARG A N 1
ATOM 2078 C CA . ARG A 1 258 ? 40.410 7.894 -51.716 1.00 88.12 258 ARG A CA 1
ATOM 2079 C C . ARG A 1 258 ? 41.314 7.242 -52.757 1.00 88.12 258 ARG A C 1
ATOM 2081 O O . ARG A 1 258 ? 42.041 7.954 -53.452 1.00 88.12 258 ARG A O 1
ATOM 2088 N N . ARG A 1 259 ? 41.262 5.909 -52.863 1.00 87.81 259 ARG A N 1
ATOM 2089 C CA . ARG A 1 259 ? 41.997 5.141 -53.876 1.00 87.81 259 ARG A CA 1
ATOM 2090 C C . ARG A 1 259 ? 41.450 5.403 -55.276 1.00 87.81 259 ARG A C 1
ATOM 2092 O O . ARG A 1 259 ? 42.242 5.636 -56.175 1.00 87.81 259 ARG A O 1
ATOM 2099 N N . LEU A 1 260 ? 40.137 5.432 -55.483 1.00 87.94 260 LEU A N 1
ATOM 2100 C CA . LEU A 1 260 ? 39.564 5.745 -56.799 1.00 87.94 260 LEU A CA 1
ATOM 2101 C C . LEU A 1 260 ? 39.881 7.179 -57.244 1.00 87.94 260 LEU A C 1
ATOM 2103 O O . LEU A 1 260 ? 40.255 7.388 -58.391 1.00 87.94 260 LEU A O 1
ATOM 2107 N N . MET A 1 261 ? 39.816 8.144 -56.325 1.00 88.81 261 MET A N 1
ATOM 2108 C CA . MET A 1 261 ? 40.098 9.561 -56.588 1.00 88.81 261 MET A CA 1
ATOM 2109 C C . MET A 1 261 ? 41.593 9.902 -56.664 1.00 88.81 261 MET A C 1
ATOM 2111 O O . MET A 1 261 ? 41.942 11.071 -56.808 1.00 88.81 261 MET A O 1
ATOM 2115 N N . ALA A 1 262 ? 42.479 8.910 -56.521 1.00 89.56 262 ALA A N 1
ATOM 2116 C CA . ALA A 1 262 ? 43.930 9.093 -56.547 1.00 89.56 262 ALA A CA 1
ATOM 2117 C C . ALA A 1 262 ? 44.432 10.220 -55.622 1.00 89.56 262 ALA A C 1
ATOM 2119 O O . ALA A 1 262 ? 45.354 10.960 -55.954 1.00 89.56 262 ALA A O 1
ATOM 2120 N N . THR A 1 263 ? 43.818 10.358 -54.440 1.00 86.12 263 THR A N 1
ATOM 2121 C CA . THR A 1 263 ? 44.161 11.407 -53.453 1.00 86.12 263 THR A CA 1
ATOM 2122 C C . THR A 1 263 ? 45.599 11.317 -52.928 1.00 86.12 263 THR A C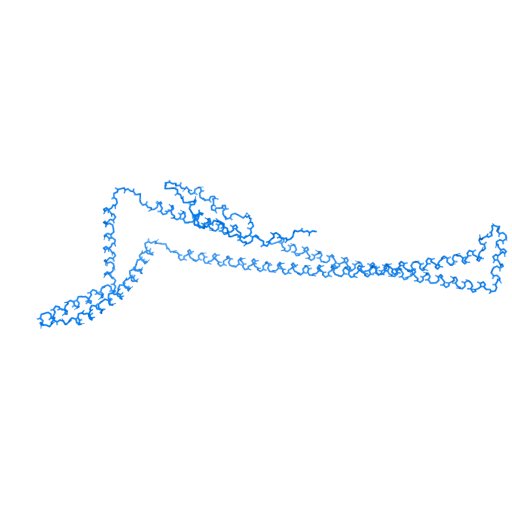 1
ATOM 2124 O O . THR A 1 263 ? 46.109 12.269 -52.345 1.00 86.12 263 THR A O 1
ATOM 2127 N N . ASP A 1 264 ? 46.259 10.183 -53.158 1.00 89.44 264 ASP A N 1
ATOM 2128 C CA . ASP A 1 264 ? 47.681 9.944 -52.933 1.00 89.44 264 ASP A CA 1
ATOM 2129 C C . ASP A 1 264 ? 48.602 10.708 -53.909 1.00 89.44 264 ASP A C 1
ATOM 2131 O O . ASP A 1 264 ? 49.781 10.913 -53.612 1.00 89.44 264 ASP A O 1
ATOM 2135 N N . VAL A 1 265 ? 48.078 11.180 -55.046 1.00 90.62 265 VAL A N 1
ATOM 2136 C CA . VAL A 1 265 ? 48.819 11.945 -56.057 1.00 90.62 265 VAL A CA 1
ATOM 2137 C C . VAL A 1 265 ? 48.725 13.446 -55.758 1.00 90.62 265 VAL A C 1
ATOM 2139 O O . VAL A 1 265 ? 47.638 14.020 -55.702 1.00 90.62 265 VAL A O 1
ATOM 2142 N N . LYS A 1 266 ? 49.884 14.090 -55.554 1.00 86.50 266 LYS A N 1
ATOM 2143 C CA . LYS A 1 266 ? 49.973 15.501 -55.127 1.00 86.50 266 LYS A CA 1
ATOM 2144 C C . LYS A 1 266 ? 49.679 16.513 -56.236 1.00 86.50 266 LYS A C 1
ATOM 2146 O O . LYS A 1 266 ? 49.133 17.568 -55.935 1.00 86.50 266 LYS A O 1
ATOM 2151 N N . ASP A 1 267 ? 50.076 16.219 -57.473 1.00 93.00 267 ASP A N 1
ATOM 2152 C CA . ASP A 1 267 ? 49.838 17.112 -58.610 1.00 93.00 267 ASP A CA 1
ATOM 2153 C C . ASP A 1 267 ? 48.442 16.884 -59.198 1.00 93.00 267 ASP A C 1
ATOM 2155 O O . ASP A 1 267 ? 48.031 15.746 -59.419 1.00 93.00 267 ASP A O 1
ATOM 2159 N N . GLU A 1 268 ? 47.716 17.967 -59.452 1.00 89.12 268 GLU A N 1
ATOM 2160 C CA . GLU A 1 268 ? 46.308 17.926 -59.853 1.00 89.12 268 GLU A CA 1
ATOM 2161 C C . GLU A 1 268 ? 46.130 17.349 -61.262 1.00 89.12 268 GLU A C 1
ATOM 2163 O O . GLU A 1 268 ? 45.276 16.490 -61.476 1.00 89.12 268 GLU A O 1
ATOM 2168 N N . SER A 1 269 ? 47.015 17.719 -62.193 1.00 88.38 269 SER A N 1
ATOM 2169 C CA . SER A 1 269 ? 46.979 17.207 -63.567 1.00 88.38 269 SER A CA 1
ATOM 2170 C C . SER A 1 269 ? 47.317 15.711 -63.639 1.00 88.38 269 SER A C 1
ATOM 2172 O O . SER A 1 269 ? 46.664 14.948 -64.356 1.00 88.38 269 SER A O 1
ATOM 2174 N N . ALA A 1 270 ? 48.286 15.265 -62.831 1.00 86.69 270 ALA A N 1
ATOM 2175 C CA . ALA A 1 270 ? 48.643 13.856 -62.700 1.00 86.69 270 ALA A CA 1
ATOM 2176 C C . ALA A 1 270 ? 47.562 13.037 -61.971 1.00 86.69 270 ALA A C 1
ATOM 2178 O O . ALA A 1 270 ? 47.338 11.875 -62.313 1.00 86.69 270 ALA A O 1
ATOM 2179 N N . ARG A 1 271 ? 46.872 13.631 -60.991 1.00 91.12 271 ARG A N 1
ATOM 2180 C CA . ARG A 1 271 ? 45.765 13.002 -60.260 1.00 91.12 271 ARG A CA 1
ATOM 2181 C C . ARG A 1 271 ? 44.568 12.736 -61.165 1.00 91.12 271 ARG A C 1
ATOM 2183 O O . ARG A 1 271 ? 44.011 11.645 -61.103 1.00 91.12 271 ARG A O 1
ATOM 2190 N N . ASP A 1 272 ? 44.204 13.680 -62.029 1.00 89.75 272 ASP A N 1
ATOM 2191 C CA . ASP A 1 272 ? 43.083 13.510 -62.962 1.00 89.75 272 ASP A CA 1
ATOM 2192 C C . ASP A 1 272 ? 43.346 12.409 -63.996 1.00 89.75 272 ASP A C 1
ATOM 2194 O O . ASP A 1 272 ? 42.440 11.654 -64.363 1.00 89.75 272 ASP A O 1
ATOM 2198 N N . GLU A 1 273 ? 44.591 12.300 -64.460 1.00 90.69 273 GLU A N 1
ATOM 2199 C CA . GLU A 1 273 ? 45.027 11.233 -65.360 1.00 90.69 273 GLU A CA 1
ATOM 2200 C C . GLU A 1 273 ? 45.011 9.865 -64.660 1.00 90.69 273 GLU A C 1
ATOM 2202 O O . GLU A 1 273 ? 44.473 8.894 -65.194 1.00 90.69 273 GLU A O 1
ATOM 2207 N N . GLU A 1 274 ? 45.539 9.789 -63.437 1.00 90.69 274 GLU A N 1
ATOM 2208 C CA . GLU A 1 274 ? 45.562 8.562 -62.638 1.00 90.69 274 GLU A CA 1
ATOM 2209 C C . GLU A 1 274 ? 44.152 8.113 -62.224 1.00 90.69 274 GLU A C 1
ATOM 2211 O O . GLU A 1 274 ? 43.820 6.934 -62.340 1.00 90.69 274 GLU A O 1
ATOM 2216 N N . MET A 1 275 ? 43.278 9.041 -61.825 1.00 92.25 275 MET A N 1
ATOM 2217 C CA . MET A 1 275 ? 41.862 8.767 -61.567 1.00 92.25 275 MET A CA 1
ATOM 2218 C C . MET A 1 275 ? 41.184 8.186 -62.816 1.00 92.25 275 MET A C 1
ATOM 2220 O O . MET A 1 275 ? 40.490 7.171 -62.724 1.00 92.25 275 MET A O 1
ATOM 2224 N N . ARG A 1 276 ? 41.422 8.769 -64.003 1.00 91.06 276 ARG A N 1
ATOM 2225 C CA . ARG A 1 276 ? 40.898 8.229 -65.270 1.00 91.06 276 ARG A CA 1
ATOM 2226 C C . ARG A 1 276 ? 41.381 6.804 -65.527 1.00 91.06 276 ARG A C 1
ATOM 2228 O O . ARG A 1 276 ? 40.566 5.959 -65.892 1.00 91.06 276 ARG A O 1
ATOM 2235 N N . ARG A 1 277 ? 42.659 6.502 -65.281 1.00 91.44 277 ARG A N 1
ATOM 2236 C CA . ARG A 1 277 ? 43.199 5.136 -65.413 1.00 91.44 277 ARG A CA 1
ATOM 2237 C C . ARG A 1 277 ? 42.570 4.159 -64.424 1.00 91.44 277 ARG A C 1
ATOM 2239 O O . ARG A 1 277 ? 42.177 3.065 -64.825 1.00 91.44 277 ARG A O 1
ATOM 2246 N N . ARG A 1 278 ? 42.432 4.550 -63.152 1.00 90.19 278 ARG A N 1
ATOM 2247 C CA . ARG A 1 278 ? 41.812 3.719 -62.105 1.00 90.19 278 ARG A CA 1
ATOM 2248 C C . ARG A 1 278 ? 40.346 3.414 -62.423 1.00 90.19 278 ARG A C 1
ATOM 2250 O O . ARG A 1 278 ? 39.918 2.288 -62.200 1.00 90.19 278 ARG A O 1
ATOM 2257 N N . LEU A 1 279 ? 39.609 4.361 -63.008 1.00 89.94 279 LEU A N 1
ATOM 2258 C CA . LEU A 1 279 ? 38.219 4.171 -63.444 1.00 89.94 279 LEU A CA 1
ATOM 2259 C C . LEU A 1 279 ? 38.079 3.345 -64.733 1.00 89.94 279 LEU A C 1
ATOM 2261 O O . LEU A 1 279 ? 37.076 2.661 -64.908 1.00 89.94 279 LEU A O 1
ATOM 2265 N N . GLN A 1 280 ? 39.070 3.380 -65.627 1.00 91.12 280 GLN A N 1
ATOM 2266 C CA . GLN A 1 280 ? 39.095 2.555 -66.844 1.00 91.12 280 GLN A CA 1
ATOM 2267 C C . GLN A 1 280 ? 39.506 1.099 -66.578 1.00 91.12 280 GLN A C 1
ATOM 2269 O O . GLN A 1 280 ? 39.369 0.248 -67.458 1.00 91.12 280 GLN A O 1
ATOM 2274 N N . HIS A 1 281 ? 40.008 0.791 -65.379 1.00 91.94 281 HIS A N 1
ATOM 2275 C CA . HIS A 1 281 ? 40.372 -0.570 -65.011 1.00 91.94 281 HIS A CA 1
ATOM 2276 C C . HIS A 1 281 ? 39.124 -1.479 -65.002 1.00 91.94 281 HIS A C 1
ATOM 2278 O O . HIS A 1 281 ? 38.114 -1.120 -64.396 1.00 91.94 281 HIS A O 1
ATOM 2284 N N . PRO A 1 282 ? 39.171 -2.694 -65.581 1.00 89.19 282 PRO A N 1
ATOM 2285 C CA . PRO A 1 282 ? 37.988 -3.551 -65.740 1.00 89.19 282 PRO A CA 1
ATOM 2286 C C . PRO A 1 282 ? 37.303 -3.941 -64.418 1.00 89.19 282 PRO A C 1
ATOM 2288 O O . PRO A 1 282 ? 36.106 -4.193 -64.403 1.00 89.19 282 PRO A O 1
ATOM 2291 N N . LYS A 1 283 ? 38.042 -3.947 -63.299 1.00 90.06 283 LYS A N 1
ATOM 2292 C CA . LYS A 1 283 ? 37.509 -4.218 -61.945 1.00 90.06 283 LYS A CA 1
ATOM 2293 C C . LYS A 1 283 ? 37.009 -2.980 -61.184 1.00 90.06 283 LYS A C 1
ATOM 2295 O O . LYS A 1 283 ? 36.589 -3.103 -60.038 1.00 90.06 283 LYS A O 1
ATOM 2300 N N . ALA A 1 284 ? 37.101 -1.780 -61.759 1.00 87.19 284 ALA A N 1
ATOM 2301 C CA . ALA A 1 284 ? 36.712 -0.546 -61.068 1.00 87.19 284 ALA A CA 1
ATOM 2302 C C . ALA A 1 284 ? 35.219 -0.537 -60.710 1.00 87.19 284 ALA A C 1
ATOM 2304 O O . ALA A 1 284 ? 34.830 -0.060 -59.646 1.00 87.19 284 ALA A O 1
ATOM 2305 N N . LEU A 1 285 ? 34.403 -1.120 -61.586 1.00 86.56 285 LEU A N 1
ATOM 2306 C CA . LEU A 1 285 ? 32.956 -1.200 -61.438 1.00 86.56 285 LEU A CA 1
ATOM 2307 C C . LEU A 1 285 ? 32.557 -2.118 -60.269 1.00 86.56 285 LEU A C 1
ATOM 2309 O O . LEU A 1 285 ? 31.762 -1.707 -59.427 1.00 86.56 285 LEU A O 1
ATOM 2313 N N . ASP A 1 286 ? 33.194 -3.287 -60.139 1.00 88.75 286 ASP A N 1
ATOM 2314 C CA . ASP A 1 286 ? 33.025 -4.184 -58.983 1.00 88.75 286 ASP A CA 1
ATOM 2315 C C . ASP A 1 286 ? 33.452 -3.493 -57.679 1.00 88.75 286 ASP A C 1
ATOM 2317 O O . ASP A 1 286 ? 32.733 -3.510 -56.682 1.00 88.75 286 ASP A O 1
ATOM 2321 N N . TYR A 1 287 ? 34.589 -2.789 -57.709 1.00 88.38 287 TYR A N 1
ATOM 2322 C CA . TYR A 1 287 ? 35.115 -2.058 -56.555 1.00 88.38 287 TYR A CA 1
ATOM 2323 C C . TYR A 1 287 ? 34.182 -0.929 -56.082 1.00 88.38 287 TYR A C 1
ATOM 2325 O O . TYR A 1 287 ? 34.063 -0.682 -54.878 1.00 88.38 287 TYR A O 1
ATOM 2333 N N . MET A 1 288 ? 33.508 -0.256 -57.022 1.00 86.69 288 MET A N 1
ATOM 2334 C CA . MET A 1 288 ? 32.476 0.744 -56.744 1.00 86.69 288 MET A CA 1
ATOM 2335 C C . MET A 1 288 ? 31.183 0.116 -56.219 1.00 86.69 288 MET A C 1
ATOM 2337 O O . MET A 1 288 ? 30.575 0.673 -55.305 1.00 86.69 288 MET A O 1
ATOM 2341 N N . PHE A 1 289 ? 30.758 -1.026 -56.768 1.00 90.56 289 PHE A N 1
ATOM 2342 C CA . PHE A 1 289 ? 29.576 -1.731 -56.274 1.00 90.56 289 PHE A CA 1
ATOM 2343 C C . PHE A 1 289 ? 29.765 -2.225 -54.843 1.00 90.56 289 PHE A C 1
ATOM 2345 O O . PHE A 1 289 ? 28.874 -2.017 -54.026 1.00 90.56 289 PHE A O 1
ATOM 2352 N N . GLU A 1 290 ? 30.934 -2.770 -54.504 1.00 89.50 290 GLU A N 1
ATOM 2353 C CA . GLU A 1 290 ? 31.264 -3.134 -53.122 1.00 89.50 290 GLU A CA 1
ATOM 2354 C C . GLU A 1 290 ? 31.177 -1.916 -52.184 1.00 89.50 290 GLU A C 1
ATOM 2356 O O . GLU A 1 290 ? 30.516 -1.975 -51.147 1.00 89.50 290 GLU A O 1
ATOM 2361 N N . GLY A 1 291 ? 31.743 -0.768 -52.579 1.00 87.12 291 GLY A N 1
ATOM 2362 C CA . GLY A 1 291 ? 31.624 0.470 -51.798 1.00 87.12 291 GLY A CA 1
ATOM 2363 C C . GLY A 1 291 ? 30.175 0.955 -51.649 1.00 87.12 291 GLY A C 1
ATOM 2364 O O . GLY A 1 291 ? 29.781 1.426 -50.584 1.00 87.12 291 GLY A O 1
ATOM 2365 N N . LYS A 1 292 ? 29.345 0.794 -52.686 1.00 89.44 292 LYS A N 1
ATOM 2366 C CA . LYS A 1 292 ? 27.909 1.090 -52.611 1.00 89.44 292 LYS A CA 1
ATOM 2367 C C . LYS A 1 292 ? 27.200 0.165 -51.616 1.00 89.44 292 LYS A C 1
ATOM 2369 O O . LYS A 1 292 ? 26.412 0.660 -50.818 1.00 89.44 292 LYS A O 1
ATOM 2374 N N . THR A 1 293 ? 27.498 -1.136 -51.627 1.00 89.19 293 THR A N 1
ATOM 2375 C CA . THR A 1 293 ? 26.903 -2.091 -50.676 1.00 89.19 293 THR A CA 1
ATOM 2376 C C . THR A 1 293 ? 27.311 -1.807 -49.229 1.00 89.19 293 THR A C 1
ATOM 2378 O O . THR A 1 293 ? 26.464 -1.847 -48.341 1.00 89.19 293 THR A O 1
ATOM 2381 N N . GLU A 1 294 ? 28.573 -1.435 -48.987 1.00 86.44 294 GLU A N 1
ATOM 2382 C CA . GLU A 1 294 ? 29.068 -1.026 -47.664 1.00 86.44 294 GLU A CA 1
ATOM 2383 C C . GLU A 1 294 ? 28.345 0.248 -47.167 1.00 86.44 294 GLU A C 1
ATOM 2385 O O . GLU A 1 294 ? 27.973 0.343 -45.997 1.00 86.44 294 GLU A O 1
ATOM 2390 N N . LEU A 1 295 ? 28.072 1.205 -48.063 1.00 86.81 295 LEU A N 1
ATOM 2391 C CA . LEU A 1 295 ? 27.354 2.445 -47.743 1.00 86.81 295 LEU A CA 1
ATOM 2392 C C . LEU A 1 295 ? 25.850 2.204 -47.508 1.00 86.81 295 LEU A C 1
ATOM 2394 O O . LEU A 1 295 ? 25.252 2.808 -46.617 1.00 86.81 295 LEU A O 1
ATOM 2398 N N . GLU A 1 296 ? 25.231 1.294 -48.264 1.00 88.81 296 GLU A N 1
ATOM 2399 C CA . GLU A 1 296 ? 23.852 0.848 -48.029 1.00 88.81 296 GLU A CA 1
ATOM 2400 C C . GLU A 1 296 ? 23.707 0.128 -46.680 1.00 88.81 296 GLU A C 1
ATOM 2402 O O . GLU A 1 296 ? 22.733 0.380 -45.966 1.00 88.81 296 GLU A O 1
ATOM 2407 N N . ALA A 1 297 ? 24.691 -0.688 -46.289 1.00 84.31 297 ALA A N 1
ATOM 2408 C CA . ALA A 1 297 ? 24.730 -1.333 -44.978 1.00 84.31 297 ALA A CA 1
ATOM 2409 C C . ALA A 1 297 ? 24.843 -0.307 -43.836 1.00 84.31 297 ALA A C 1
ATOM 2411 O O . ALA A 1 297 ? 24.035 -0.340 -42.906 1.00 84.31 297 ALA A O 1
ATOM 2412 N N . ALA A 1 298 ? 25.759 0.663 -43.939 1.00 82.25 298 ALA A N 1
ATOM 2413 C CA . ALA A 1 298 ? 25.884 1.747 -42.958 1.00 82.25 298 ALA A CA 1
ATOM 2414 C C . ALA A 1 298 ? 24.588 2.575 -42.848 1.00 82.25 298 ALA A C 1
ATOM 2416 O O . ALA A 1 298 ? 24.119 2.895 -41.755 1.00 82.25 298 ALA A O 1
ATOM 2417 N N . ARG A 1 299 ? 23.931 2.866 -43.979 1.00 86.06 299 ARG A N 1
ATOM 2418 C CA . ARG A 1 299 ? 22.634 3.559 -43.987 1.00 86.06 299 ARG A CA 1
ATOM 2419 C C . ARG A 1 299 ? 21.531 2.743 -43.306 1.00 86.06 299 ARG A C 1
ATOM 2421 O O . ARG A 1 299 ? 20.679 3.323 -42.631 1.00 86.06 299 ARG A O 1
ATOM 2428 N N . ALA A 1 300 ? 21.513 1.424 -43.494 1.00 86.88 300 ALA A N 1
ATOM 2429 C CA . ALA A 1 300 ? 20.552 0.543 -42.837 1.00 86.88 300 ALA A CA 1
ATOM 2430 C C . ALA A 1 300 ? 20.735 0.550 -41.313 1.00 86.88 300 ALA A C 1
ATOM 2432 O O . ALA A 1 300 ? 19.741 0.667 -40.594 1.00 86.88 300 ALA A O 1
ATOM 2433 N N . VAL A 1 301 ? 21.986 0.526 -40.840 1.00 83.25 301 VAL A N 1
ATOM 2434 C CA . VAL A 1 301 ? 22.326 0.676 -39.418 1.00 83.25 301 VAL A CA 1
ATOM 2435 C C . VAL A 1 301 ? 21.784 1.991 -38.862 1.00 83.25 301 VAL A C 1
ATOM 2437 O O . VAL A 1 301 ? 20.995 1.965 -37.924 1.00 83.25 301 VAL A O 1
ATOM 2440 N N . VAL A 1 302 ? 22.107 3.128 -39.488 1.00 83.00 302 VAL A N 1
ATOM 2441 C CA . VAL A 1 302 ? 21.651 4.454 -39.030 1.00 83.00 302 VAL A CA 1
ATOM 2442 C C . VAL A 1 302 ? 20.123 4.537 -38.953 1.00 83.00 302 VAL A C 1
ATOM 2444 O O . VAL A 1 302 ? 19.573 5.048 -37.979 1.00 83.00 302 VAL A O 1
ATOM 2447 N N . ASN A 1 303 ? 19.414 4.005 -39.953 1.00 84.94 303 ASN A N 1
ATOM 2448 C CA . ASN A 1 303 ? 17.950 3.970 -39.937 1.00 84.94 303 ASN A CA 1
ATOM 2449 C C . ASN A 1 303 ? 17.397 3.087 -38.806 1.00 84.94 303 ASN A C 1
ATOM 2451 O O . ASN A 1 303 ? 16.356 3.413 -38.237 1.00 84.94 303 ASN A O 1
ATOM 2455 N N . SER A 1 304 ? 18.068 1.975 -38.495 1.00 82.94 304 SER A N 1
ATOM 2456 C CA . SER A 1 304 ? 17.701 1.089 -37.388 1.00 82.94 304 SER A CA 1
ATOM 2457 C C . SER A 1 304 ? 17.916 1.774 -36.038 1.00 82.94 304 SER A C 1
ATOM 2459 O O . SER A 1 304 ? 17.001 1.798 -35.220 1.00 82.94 304 SER A O 1
ATOM 2461 N N . THR A 1 305 ? 19.074 2.411 -35.836 1.00 78.94 305 THR A N 1
ATOM 2462 C CA . THR A 1 305 ? 19.389 3.183 -34.625 1.00 78.94 305 THR A CA 1
ATOM 2463 C C . THR A 1 305 ? 18.415 4.343 -34.424 1.00 78.94 305 THR A C 1
ATOM 2465 O O . THR A 1 305 ? 17.974 4.590 -33.309 1.00 78.94 305 THR A O 1
ATOM 2468 N N . ARG A 1 306 ? 18.007 5.028 -35.500 1.00 82.88 306 ARG A N 1
ATOM 2469 C CA . ARG A 1 306 ? 17.022 6.114 -35.408 1.00 82.88 306 ARG A CA 1
ATOM 2470 C C . ARG A 1 306 ? 15.664 5.624 -34.898 1.00 82.88 306 ARG A C 1
ATOM 2472 O O . ARG A 1 306 ? 15.123 6.210 -33.972 1.00 82.88 306 ARG A O 1
ATOM 2479 N N . ARG A 1 307 ? 15.134 4.536 -35.473 1.00 82.88 307 ARG A N 1
ATOM 2480 C CA . ARG A 1 307 ? 13.876 3.919 -35.002 1.00 82.88 307 ARG A CA 1
ATOM 2481 C C . ARG A 1 307 ? 13.983 3.433 -33.561 1.00 82.88 307 ARG A C 1
ATOM 2483 O O . ARG A 1 307 ? 13.005 3.450 -32.829 1.00 82.88 307 ARG A O 1
ATOM 2490 N N . PHE A 1 308 ? 15.165 2.976 -33.168 1.00 78.81 308 PHE A N 1
ATOM 2491 C CA . PHE A 1 308 ? 15.425 2.566 -31.801 1.00 78.81 308 PHE A CA 1
ATOM 2492 C C . PHE A 1 308 ? 15.317 3.743 -30.820 1.00 78.81 308 PHE A C 1
ATOM 2494 O O . PHE A 1 308 ? 14.588 3.627 -29.842 1.00 78.81 308 PHE A O 1
ATOM 2501 N N . VAL A 1 309 ? 15.948 4.884 -31.115 1.00 77.88 309 VAL A N 1
ATOM 2502 C CA . VAL A 1 309 ? 15.819 6.102 -30.291 1.00 77.88 309 VAL A CA 1
ATOM 2503 C C . VAL A 1 309 ? 14.358 6.549 -30.186 1.00 77.88 309 VAL A C 1
ATOM 2505 O O . VAL A 1 309 ? 13.891 6.817 -29.085 1.00 77.88 309 VAL A O 1
ATOM 2508 N N . GLU A 1 310 ? 13.619 6.535 -31.302 1.00 83.50 310 GLU A N 1
ATOM 2509 C CA . GLU A 1 310 ? 12.179 6.850 -31.327 1.00 83.50 310 GLU A CA 1
ATOM 2510 C C . GLU A 1 310 ? 11.373 5.921 -30.381 1.00 83.50 310 GLU A C 1
ATOM 2512 O O . GLU A 1 310 ? 10.516 6.390 -29.634 1.00 83.50 310 GLU A O 1
ATOM 2517 N N . ASN A 1 311 ? 11.679 4.617 -30.346 1.00 81.62 311 ASN A N 1
ATOM 2518 C CA . ASN A 1 311 ? 11.010 3.664 -29.447 1.00 81.62 311 ASN A CA 1
ATOM 2519 C C . ASN A 1 311 ? 11.361 3.882 -27.964 1.00 81.62 311 ASN A C 1
ATOM 2521 O O . ASN A 1 311 ? 10.496 3.716 -27.104 1.00 81.62 311 ASN A O 1
ATOM 2525 N N . ILE A 1 312 ? 12.615 4.238 -27.651 1.00 78.00 312 ILE A N 1
ATOM 2526 C CA . ILE A 1 312 ? 13.027 4.547 -26.271 1.00 78.00 312 ILE A CA 1
ATOM 2527 C C . ILE A 1 312 ? 12.272 5.766 -25.753 1.00 78.00 312 ILE A C 1
ATOM 2529 O O . ILE A 1 312 ? 11.797 5.753 -24.619 1.00 78.00 312 ILE A O 1
ATOM 2533 N N . GLU A 1 313 ? 12.169 6.816 -26.569 1.00 80.06 313 GLU A N 1
ATOM 2534 C CA . GLU A 1 313 ? 11.441 8.031 -26.205 1.00 80.06 313 GLU A CA 1
ATOM 2535 C C . GLU A 1 313 ? 9.977 7.714 -25.867 1.00 80.06 313 GLU A C 1
ATOM 2537 O O . GLU A 1 313 ? 9.489 8.144 -24.820 1.00 80.06 313 GLU A O 1
ATOM 2542 N N . GLU A 1 314 ? 9.309 6.884 -26.677 1.00 83.62 314 GLU A N 1
ATOM 2543 C CA . GLU A 1 314 ? 7.926 6.455 -26.430 1.00 83.62 314 GLU A CA 1
ATOM 2544 C C . GLU A 1 314 ? 7.783 5.634 -25.132 1.00 83.62 314 GLU A C 1
ATOM 2546 O O . GLU A 1 314 ? 6.840 5.826 -24.356 1.00 83.62 314 GLU A O 1
ATOM 2551 N N . ASP A 1 315 ? 8.710 4.711 -24.867 1.00 78.38 315 ASP A N 1
ATOM 2552 C CA . ASP A 1 315 ? 8.685 3.883 -23.657 1.00 78.38 315 ASP A CA 1
ATOM 2553 C C . ASP A 1 315 ? 8.983 4.698 -22.385 1.00 78.38 315 ASP A C 1
ATOM 2555 O O . ASP A 1 315 ? 8.335 4.493 -21.351 1.00 78.38 315 ASP A O 1
ATOM 2559 N N . LEU A 1 316 ? 9.918 5.652 -22.455 1.00 77.50 316 LEU A N 1
ATOM 2560 C CA . LEU A 1 316 ? 10.200 6.592 -21.369 1.00 77.50 316 LEU A CA 1
ATOM 2561 C C . LEU A 1 316 ? 8.986 7.477 -21.077 1.00 77.50 316 LEU A C 1
ATOM 2563 O O . LEU A 1 316 ? 8.641 7.664 -19.910 1.00 77.50 316 LEU A O 1
ATOM 2567 N N . GLU A 1 317 ? 8.305 7.980 -22.108 1.00 84.12 317 GLU A N 1
ATOM 2568 C CA . GLU A 1 317 ? 7.099 8.795 -21.947 1.00 84.12 317 GLU A CA 1
ATOM 2569 C C . GLU A 1 317 ? 5.992 8.019 -21.213 1.00 84.12 317 GLU A C 1
ATOM 2571 O O . GLU A 1 317 ? 5.436 8.511 -20.228 1.00 84.12 317 GLU A O 1
ATOM 2576 N N . LYS A 1 318 ? 5.738 6.762 -21.604 1.00 82.06 318 LYS A N 1
ATOM 2577 C CA . LYS A 1 318 ? 4.766 5.886 -20.920 1.00 82.06 318 LYS A CA 1
ATOM 2578 C C . LYS A 1 318 ? 5.121 5.652 -19.453 1.00 82.06 318 LYS A C 1
ATOM 2580 O O . LYS A 1 318 ? 4.243 5.697 -18.591 1.00 82.06 318 LYS A O 1
ATOM 2585 N N . MET A 1 319 ? 6.398 5.408 -19.159 1.00 77.44 319 MET A N 1
ATOM 2586 C CA . MET A 1 319 ? 6.868 5.193 -17.789 1.00 77.44 319 MET A CA 1
ATOM 2587 C C . MET A 1 319 ? 6.736 6.459 -16.932 1.00 77.44 319 MET A C 1
ATOM 2589 O O . MET A 1 319 ? 6.322 6.376 -15.773 1.00 77.44 319 MET A O 1
ATOM 2593 N N . ILE A 1 320 ? 7.033 7.634 -17.496 1.00 79.12 320 ILE A N 1
ATOM 2594 C CA . ILE A 1 320 ? 6.855 8.924 -16.818 1.00 79.12 320 ILE A CA 1
ATOM 2595 C C . ILE A 1 320 ? 5.380 9.133 -16.460 1.00 79.12 320 ILE A C 1
ATOM 2597 O O . ILE A 1 320 ? 5.084 9.450 -15.308 1.00 79.12 320 ILE A O 1
ATOM 2601 N N . VAL A 1 321 ? 4.456 8.898 -17.398 1.00 83.94 321 VAL A N 1
ATOM 2602 C CA . VAL A 1 321 ? 3.007 9.020 -17.147 1.00 83.94 321 VAL A CA 1
ATOM 2603 C C . VAL A 1 321 ? 2.563 8.085 -16.017 1.00 83.94 321 VAL A C 1
ATOM 2605 O O . VAL A 1 321 ? 1.967 8.545 -15.045 1.00 83.94 321 VAL A O 1
ATOM 2608 N N . ALA A 1 322 ? 2.942 6.804 -16.070 1.00 77.62 322 ALA A N 1
ATOM 2609 C CA . ALA A 1 322 ? 2.589 5.833 -15.030 1.00 77.62 322 ALA A CA 1
ATOM 2610 C C . ALA A 1 322 ? 3.147 6.208 -13.640 1.00 77.62 322 ALA A C 1
ATOM 2612 O O . ALA A 1 322 ? 2.496 6.011 -12.607 1.00 77.62 322 ALA A O 1
ATOM 2613 N N . THR A 1 323 ? 4.346 6.792 -13.603 1.00 75.56 323 THR A N 1
ATOM 2614 C CA . THR A 1 323 ? 4.965 7.283 -12.364 1.00 75.56 323 THR A CA 1
ATOM 2615 C C . THR A 1 323 ? 4.194 8.480 -11.800 1.00 75.56 323 THR A C 1
ATOM 2617 O O . THR A 1 323 ? 3.911 8.525 -10.602 1.00 75.56 323 THR A O 1
ATOM 2620 N N . VAL A 1 324 ? 3.808 9.435 -12.652 1.00 82.62 324 VAL A N 1
ATOM 2621 C CA . VAL A 1 324 ? 3.021 10.617 -12.263 1.00 82.62 324 VAL A CA 1
ATOM 2622 C C . VAL A 1 324 ? 1.641 10.225 -11.730 1.00 82.62 324 VAL A C 1
ATOM 2624 O O . VAL A 1 324 ? 1.216 10.768 -10.706 1.00 82.62 324 VAL A O 1
ATOM 2627 N N . ASP A 1 325 ? 0.969 9.261 -12.359 1.00 79.00 325 ASP A N 1
ATOM 2628 C CA . ASP A 1 325 ? -0.324 8.745 -11.892 1.00 79.00 325 ASP A CA 1
ATOM 2629 C C . ASP A 1 325 ? -0.205 8.137 -10.489 1.00 79.00 325 ASP A C 1
ATOM 2631 O O . ASP A 1 325 ? -1.051 8.355 -9.619 1.00 79.00 325 ASP A O 1
ATOM 2635 N N . THR A 1 326 ? 0.897 7.439 -10.227 1.00 76.19 326 THR A N 1
ATOM 2636 C CA . THR A 1 326 ? 1.147 6.801 -8.929 1.00 76.19 326 THR A CA 1
ATOM 2637 C C . THR A 1 326 ? 1.475 7.818 -7.844 1.00 76.19 326 THR A C 1
ATOM 2639 O O . THR A 1 326 ? 0.942 7.731 -6.738 1.00 76.19 326 THR A O 1
ATOM 2642 N N . ILE A 1 327 ? 2.287 8.832 -8.160 1.00 75.75 327 ILE A N 1
ATOM 2643 C CA . ILE A 1 327 ? 2.543 9.964 -7.258 1.00 75.75 327 ILE A CA 1
ATOM 2644 C C . ILE A 1 327 ? 1.240 10.714 -6.951 1.00 75.75 327 ILE A C 1
ATOM 2646 O O . ILE A 1 327 ? 1.015 11.105 -5.804 1.00 75.75 327 ILE A O 1
ATOM 2650 N N . SER A 1 328 ? 0.368 10.896 -7.945 1.00 75.88 328 SER A N 1
ATOM 2651 C CA . SER A 1 328 ? -0.933 11.546 -7.760 1.00 75.88 328 SER A CA 1
ATOM 2652 C C . SER A 1 328 ? -1.840 10.726 -6.843 1.00 75.88 328 SER A C 1
ATOM 2654 O O . SER A 1 328 ? -2.356 11.267 -5.870 1.00 75.88 328 SER A O 1
ATOM 2656 N N . ALA A 1 329 ? -1.934 9.410 -7.053 1.00 74.25 329 ALA A N 1
ATOM 2657 C CA . ALA A 1 329 ? -2.697 8.519 -6.179 1.00 74.25 329 ALA A CA 1
ATOM 2658 C C . ALA A 1 329 ? -2.167 8.513 -4.730 1.00 74.25 329 ALA A C 1
ATOM 2660 O O . ALA A 1 329 ? -2.945 8.552 -3.779 1.00 74.25 329 ALA A O 1
ATOM 2661 N N . LEU A 1 330 ? -0.841 8.521 -4.549 1.00 74.44 330 LEU A N 1
ATOM 2662 C CA . LEU A 1 330 ? -0.199 8.643 -3.235 1.00 74.44 330 LEU A CA 1
ATOM 2663 C C . LEU A 1 330 ? -0.517 9.981 -2.560 1.00 74.44 330 LEU A C 1
ATOM 2665 O O . LEU A 1 330 ? -0.770 10.036 -1.355 1.00 74.44 330 LEU A O 1
ATOM 2669 N N . LYS A 1 331 ? -0.510 11.070 -3.332 1.00 78.31 331 LYS A N 1
ATOM 2670 C CA . LYS A 1 331 ? -0.880 12.399 -2.849 1.00 78.31 331 LYS A CA 1
ATOM 2671 C C . LYS A 1 331 ? -2.348 12.444 -2.427 1.00 78.31 331 LYS A C 1
ATOM 2673 O O . LYS A 1 331 ? -2.633 12.995 -1.368 1.00 78.31 331 LYS A O 1
ATOM 2678 N N . ASP A 1 332 ? -3.250 11.849 -3.198 1.00 73.44 332 ASP A N 1
ATOM 2679 C CA . ASP A 1 332 ? -4.676 11.788 -2.868 1.00 73.44 332 ASP A CA 1
ATOM 2680 C C . ASP A 1 332 ? -4.924 10.950 -1.609 1.00 73.44 332 ASP A C 1
ATOM 2682 O O . ASP A 1 332 ? -5.667 11.376 -0.724 1.00 73.44 332 ASP A O 1
ATOM 2686 N N . ALA A 1 333 ? -4.230 9.816 -1.461 1.00 69.94 333 ALA A N 1
ATOM 2687 C CA . ALA A 1 333 ? -4.267 9.012 -0.239 1.00 69.94 333 ALA A CA 1
ATOM 2688 C C . ALA A 1 333 ? -3.766 9.802 0.981 1.00 69.94 333 ALA A C 1
ATOM 2690 O O . ALA A 1 333 ? -4.369 9.746 2.052 1.00 69.94 333 ALA A O 1
ATOM 2691 N N . ARG A 1 334 ? -2.702 10.598 0.820 1.00 72.69 334 ARG A N 1
ATOM 2692 C CA . ARG A 1 334 ? -2.211 11.495 1.873 1.00 72.69 334 ARG A CA 1
ATOM 2693 C C . ARG A 1 334 ? -3.203 12.612 2.199 1.00 72.69 334 ARG A C 1
ATOM 2695 O O . ARG A 1 334 ? -3.409 12.904 3.368 1.00 72.69 334 ARG A O 1
ATOM 2702 N N . LEU A 1 335 ? -3.825 13.241 1.205 1.00 74.88 335 LEU A N 1
ATOM 2703 C CA . LEU A 1 335 ? -4.826 14.281 1.455 1.00 74.88 335 LEU A CA 1
ATOM 2704 C C . LEU A 1 335 ? -6.056 13.710 2.169 1.00 74.88 335 LEU A C 1
ATOM 2706 O O . LEU A 1 335 ? -6.582 14.351 3.071 1.00 74.88 335 LEU A O 1
ATOM 2710 N N . ALA A 1 336 ? -6.478 12.490 1.831 1.00 67.62 336 ALA A N 1
ATOM 2711 C CA . ALA A 1 336 ? -7.543 11.799 2.554 1.00 67.62 336 ALA A CA 1
ATOM 2712 C C . ALA A 1 336 ? -7.197 11.559 4.038 1.00 67.62 336 ALA A C 1
ATOM 2714 O O . ALA A 1 336 ? -8.104 11.535 4.868 1.00 67.62 336 ALA A O 1
ATOM 2715 N N . LEU A 1 337 ? -5.906 11.428 4.367 1.00 64.81 337 LEU A N 1
ATOM 2716 C CA . LEU A 1 337 ? -5.404 11.362 5.742 1.00 64.81 337 LEU A CA 1
ATOM 2717 C C . LEU A 1 337 ? -5.333 12.741 6.420 1.00 64.81 337 LEU A C 1
ATOM 2719 O O . LEU A 1 337 ? -5.651 12.836 7.597 1.00 64.81 337 LEU A O 1
ATOM 2723 N N . ASP A 1 338 ? -4.928 13.792 5.696 1.00 63.38 338 ASP A N 1
ATOM 2724 C CA . ASP A 1 338 ? -4.728 15.148 6.243 1.00 63.38 338 ASP A CA 1
ATOM 2725 C C . ASP A 1 338 ? -6.051 15.933 6.449 1.00 63.38 338 ASP A C 1
ATOM 2727 O O 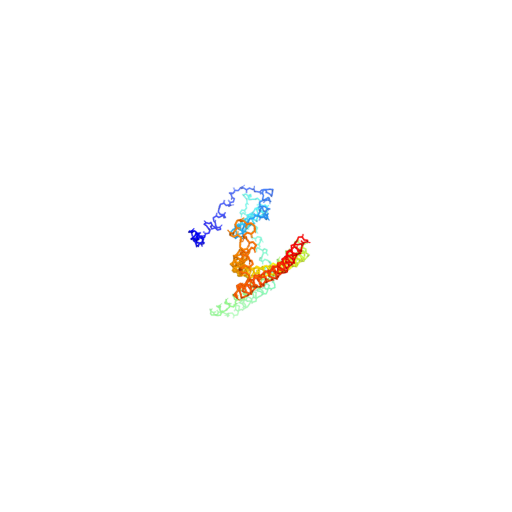. ASP A 1 338 ? -6.077 16.911 7.196 1.00 63.38 338 ASP A O 1
ATOM 2731 N N . PHE A 1 339 ? -7.155 15.543 5.792 1.00 50.97 339 PHE A N 1
ATOM 2732 C CA . PHE A 1 339 ? -8.488 16.164 5.942 1.00 50.97 339 PHE A CA 1
ATOM 2733 C C . PHE A 1 339 ? -9.395 15.486 6.996 1.00 50.97 339 PHE A C 1
ATOM 2735 O O . PHE A 1 339 ? -10.577 15.835 7.088 1.00 50.97 339 PHE A O 1
ATOM 2742 N N . GLN A 1 340 ? -8.873 14.539 7.782 1.00 47.44 340 GLN A N 1
ATOM 2743 C CA . GLN A 1 340 ? -9.588 13.822 8.853 1.00 47.44 340 GLN A CA 1
ATOM 2744 C C . GLN A 1 340 ? -8.954 14.056 10.222 1.00 47.44 340 GLN A C 1
ATOM 2746 O O . GLN A 1 340 ? -9.689 13.838 11.217 1.00 47.44 340 GLN A O 1
#

Radius of gyration: 53.05 Å; chains: 1; bounding box: 96×62×150 Å

Organism: NCBI:txid45133

pLDDT: mean 70.84, std 17.1, range [30.42, 93.0]

Secondary structure (DSSP, 8-state):
----SSSSS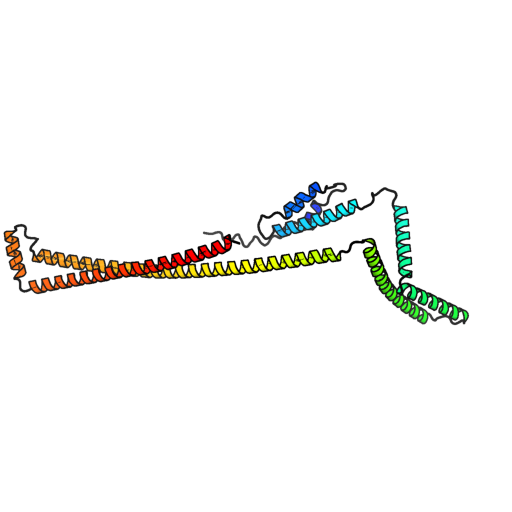TTS---S--HHHHHHHHPPPTT-PPPHHHHHHHHHHTTS--S-SSHHHHHHHHHHHHHHHHHHHHHHHHSSPP--S-HHHHHHHHHHHHHHHHHHHHHHSHHHHHHHHHHHHHHHHHHHHHHTT-PPPHHHHHHHHHHHHHHHHHHHHHHHHHHHHHHHHHHHHHH---THHHHHHHHHHHHHHHHHHHHHHHHHHHHHHHHHHHHHHHHHHHHHHHHHHHHHHHHHHHHHHHHHHHHHHHHHHHHHHHHHTTTT--SHHHHHHHHHHHHHSTTHHHHHHHHHHHHHHHHHHHHHHHHHHHHHHHHHHHHHHHHHHHHHHHHHHHHHHHT-